Protein AF-A0AAE4S2X8-F1 (afdb_monomer_lite)

pLDDT: mean 87.65, std 11.68, range [31.23, 97.88]

Structure (mmCIF, N/CA/C/O backbone):
data_AF-A0AAE4S2X8-F1
#
_entry.id   AF-A0AAE4S2X8-F1
#
loop_
_atom_site.group_PDB
_atom_site.id
_atom_site.type_symbol
_atom_site.label_atom_id
_atom_site.label_alt_id
_atom_site.label_comp_id
_atom_site.label_asym_id
_atom_site.label_entity_id
_atom_site.label_seq_id
_atom_site.pdbx_PDB_ins_code
_atom_site.Cartn_x
_atom_site.Cartn_y
_atom_site.Cartn_z
_atom_site.occupancy
_atom_site.B_iso_or_equiv
_atom_site.auth_seq_id
_atom_site.auth_comp_id
_atom_site.auth_asym_id
_atom_site.auth_atom_id
_atom_site.pdbx_PDB_model_num
ATOM 1 N N . MET A 1 1 ? -4.274 5.202 4.192 1.00 92.12 1 MET A N 1
ATOM 2 C CA . MET A 1 1 ? -3.310 4.332 3.480 1.00 92.12 1 MET A CA 1
ATOM 3 C C . MET A 1 1 ? -2.742 5.105 2.301 1.00 92.12 1 MET A C 1
ATOM 5 O O . MET A 1 1 ? -3.507 5.822 1.663 1.00 92.12 1 MET A O 1
ATOM 9 N N . TRP A 1 2 ? -1.443 5.001 2.034 1.00 96.62 2 TRP A N 1
ATOM 10 C CA . TRP A 1 2 ? -0.761 5.701 0.935 1.00 96.62 2 TRP A CA 1
ATOM 11 C C . TRP A 1 2 ? 0.491 4.938 0.488 1.00 96.62 2 TRP A C 1
ATOM 13 O O . TRP A 1 2 ? 0.942 4.039 1.196 1.00 96.62 2 TRP A O 1
ATOM 23 N N . ILE A 1 3 ? 1.054 5.285 -0.671 1.00 97.50 3 ILE A N 1
ATOM 24 C CA . ILE A 1 3 ? 2.393 4.823 -1.070 1.00 97.50 3 ILE A CA 1
ATOM 25 C C . ILE A 1 3 ? 3.414 5.855 -0.599 1.00 97.50 3 ILE A C 1
ATOM 27 O O . ILE A 1 3 ? 3.266 7.042 -0.902 1.00 97.50 3 ILE A O 1
ATOM 31 N N . ILE A 1 4 ? 4.432 5.403 0.134 1.00 97.88 4 ILE A N 1
ATOM 32 C CA . ILE A 1 4 ? 5.465 6.275 0.700 1.00 97.88 4 ILE A CA 1
ATOM 33 C C . ILE A 1 4 ? 6.441 6.695 -0.406 1.00 97.88 4 ILE A C 1
ATOM 35 O O . ILE A 1 4 ? 7.043 5.852 -1.084 1.00 97.88 4 ILE A O 1
ATOM 39 N N . GLY A 1 5 ? 6.581 8.009 -0.588 1.00 97.00 5 GLY A N 1
ATOM 40 C CA . GLY A 1 5 ? 7.538 8.599 -1.526 1.00 97.00 5 GLY A CA 1
ATOM 41 C C . GLY A 1 5 ? 8.976 8.559 -1.010 1.00 97.00 5 GLY A C 1
ATOM 42 O O . GLY A 1 5 ? 9.233 8.234 0.148 1.00 97.00 5 GLY A O 1
ATOM 43 N N . GLN A 1 6 ? 9.927 8.942 -1.860 1.00 96.19 6 GLN A N 1
ATOM 44 C CA . GLN A 1 6 ? 11.348 8.907 -1.528 1.00 96.19 6 GLN A CA 1
ATOM 45 C C . GLN A 1 6 ? 11.696 9.774 -0.310 1.00 96.19 6 GLN A C 1
ATOM 47 O O . GLN A 1 6 ? 12.374 9.332 0.616 1.00 96.19 6 GLN A O 1
ATOM 52 N N . LYS A 1 7 ? 11.201 11.015 -0.303 1.00 94.50 7 LYS A N 1
ATOM 53 C CA . LYS A 1 7 ? 11.350 11.964 0.810 1.00 94.50 7 LYS A CA 1
ATOM 54 C C . LYS A 1 7 ? 10.174 11.894 1.786 1.00 94.50 7 LYS A C 1
ATOM 56 O O . LYS A 1 7 ? 10.360 12.269 2.941 1.00 94.50 7 LYS A O 1
ATOM 61 N N . GLY A 1 8 ? 9.023 11.399 1.319 1.00 89.69 8 GLY A N 1
ATOM 62 C CA . GLY A 1 8 ? 7.852 10.984 2.098 1.00 89.69 8 GLY A CA 1
ATOM 63 C C . GLY A 1 8 ? 7.379 11.957 3.183 1.00 89.69 8 GLY A C 1
ATOM 64 O O . GLY A 1 8 ? 7.723 13.141 3.207 1.00 89.69 8 GLY A O 1
ATOM 65 N N . GLY A 1 9 ? 6.555 11.447 4.094 1.00 92.06 9 GLY A N 1
ATOM 66 C CA . GLY A 1 9 ? 6.138 12.110 5.331 1.00 92.06 9 GLY A CA 1
ATOM 67 C C . GLY A 1 9 ? 5.083 13.212 5.212 1.00 92.06 9 GLY A C 1
ATOM 68 O O . GLY A 1 9 ? 4.529 13.639 6.224 1.00 92.06 9 GLY A O 1
ATOM 69 N N . SER A 1 10 ? 4.761 13.653 3.997 1.00 93.00 10 SER A N 1
ATOM 70 C CA . SER A 1 10 ? 3.683 14.614 3.723 1.00 93.00 10 SER A CA 1
ATOM 71 C C . SER A 1 10 ? 2.304 14.129 4.172 1.00 93.00 10 SER A C 1
ATOM 73 O O . SER A 1 10 ? 1.443 14.944 4.488 1.00 93.00 10 SER A O 1
ATOM 75 N N . LEU A 1 11 ? 2.097 12.812 4.191 1.00 94.25 11 LEU A N 1
ATOM 76 C CA . LEU A 1 11 ? 0.871 12.187 4.659 1.00 94.25 11 LEU A CA 1
ATOM 77 C C . LEU A 1 11 ? 1.034 11.545 6.032 1.00 94.25 11 LEU A C 1
ATOM 79 O O . LEU A 1 11 ? 0.060 10.965 6.489 1.00 94.25 11 LEU A O 1
ATOM 83 N N . SER A 1 12 ? 2.194 11.642 6.694 1.00 91.19 12 SER A N 1
ATOM 84 C CA . SER A 1 12 ? 2.334 11.125 8.057 1.00 91.19 12 SER A CA 1
ATOM 85 C C . SER A 1 12 ? 1.561 11.965 9.072 1.00 91.19 12 SER A C 1
ATOM 87 O O . SER A 1 12 ? 1.420 13.178 8.925 1.00 91.19 12 SER A O 1
ATOM 89 N N . PHE A 1 13 ? 1.066 11.321 10.117 1.00 86.44 13 PHE A N 1
ATOM 90 C CA . PHE A 1 13 ? 0.324 11.948 11.200 1.00 86.44 13 PHE A CA 1
ATOM 91 C C . PHE A 1 13 ? 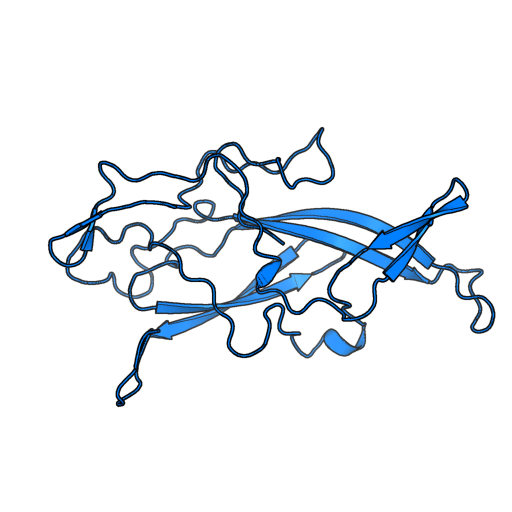1.303 12.536 12.216 1.00 86.44 13 PHE A C 1
ATOM 93 O O . PHE A 1 13 ? 1.197 13.713 12.563 1.00 86.44 13 PHE A O 1
ATOM 100 N N . ASP A 1 14 ? 2.313 11.761 12.621 1.00 85.94 14 ASP A N 1
ATOM 101 C CA . ASP A 1 14 ? 3.442 12.255 13.400 1.00 85.94 14 ASP A CA 1
ATOM 102 C C . ASP A 1 14 ? 4.499 12.870 12.474 1.00 85.94 14 ASP A C 1
ATOM 104 O O . ASP A 1 14 ? 5.330 12.195 11.868 1.00 85.94 14 ASP A O 1
ATOM 108 N N . GLN A 1 15 ? 4.491 14.198 12.395 1.00 88.00 15 GLN A N 1
ATOM 109 C CA . GLN A 1 15 ? 5.472 14.958 11.619 1.00 88.00 15 GLN A CA 1
ATOM 110 C C . GLN A 1 15 ? 6.893 14.905 12.213 1.00 88.00 15 GLN A C 1
ATOM 112 O O . GLN A 1 15 ? 7.858 15.218 11.516 1.00 88.00 15 GLN A O 1
ATOM 117 N N . THR A 1 16 ? 7.043 14.481 13.472 1.00 87.94 16 THR A N 1
ATOM 118 C CA . THR A 1 16 ? 8.344 14.298 14.138 1.00 87.94 16 THR A CA 1
ATOM 119 C C . THR A 1 16 ? 9.005 12.998 13.688 1.00 87.94 16 THR A C 1
ATOM 121 O O . THR A 1 16 ? 10.195 12.989 13.380 1.00 87.94 16 THR A O 1
ATOM 124 N N . ASN A 1 17 ? 8.226 11.915 13.605 1.00 87.38 17 ASN A N 1
ATOM 125 C CA . ASN A 1 17 ? 8.675 10.579 13.198 1.00 87.38 17 ASN A CA 1
ATOM 126 C C . ASN A 1 17 ? 8.028 10.157 11.876 1.00 87.38 17 ASN A C 1
ATOM 128 O O . ASN A 1 17 ? 7.500 9.053 11.737 1.00 87.38 17 ASN A O 1
ATOM 132 N N . LYS A 1 18 ? 8.068 11.065 10.901 1.00 93.44 18 LYS A N 1
ATOM 133 C CA . LYS A 1 18 ? 7.442 10.867 9.598 1.00 93.44 18 LYS A CA 1
ATOM 134 C C . LYS A 1 18 ? 7.963 9.610 8.894 1.00 93.44 18 LYS A C 1
ATOM 136 O O . LYS A 1 18 ? 9.159 9.311 8.917 1.00 93.44 18 LYS A O 1
ATOM 141 N N . LEU A 1 19 ? 7.067 8.910 8.207 1.00 94.44 19 LEU A N 1
ATOM 142 C CA . LEU A 1 19 ? 7.408 7.736 7.413 1.00 94.44 19 LEU A CA 1
ATOM 143 C C . LEU A 1 19 ? 8.021 8.178 6.077 1.00 94.44 19 LEU A C 1
ATOM 145 O O . LEU A 1 19 ? 7.362 8.818 5.256 1.00 94.44 19 LEU A O 1
ATOM 149 N N . THR A 1 20 ? 9.285 7.825 5.859 1.00 95.12 20 THR A N 1
ATOM 150 C CA . THR A 1 20 ? 10.028 8.077 4.616 1.00 95.12 20 THR A CA 1
ATOM 151 C C . THR A 1 20 ? 10.533 6.766 4.025 1.00 95.12 20 THR A C 1
ATOM 153 O O . THR A 1 20 ? 10.664 5.766 4.731 1.00 95.12 20 THR A O 1
ATOM 156 N N . ASN A 1 21 ? 10.821 6.760 2.722 1.00 97.00 21 ASN A N 1
ATOM 157 C CA . ASN A 1 21 ? 11.399 5.602 2.051 1.00 97.00 21 ASN A CA 1
ATOM 158 C C . ASN A 1 21 ? 12.506 6.034 1.082 1.00 97.00 21 ASN A C 1
ATOM 160 O O . ASN A 1 21 ? 12.289 6.118 -0.121 1.00 97.00 21 ASN A O 1
ATOM 164 N N . GLU A 1 22 ? 13.712 6.283 1.588 1.00 95.62 22 GLU A N 1
ATOM 165 C CA . GLU A 1 22 ? 14.840 6.777 0.778 1.00 95.62 22 GLU A CA 1
ATOM 166 C C . GLU A 1 22 ? 15.203 5.852 -0.402 1.00 95.62 22 GLU A C 1
ATOM 168 O O . GLU A 1 22 ? 15.676 6.323 -1.439 1.00 95.62 22 GLU A O 1
ATOM 173 N N . ASN A 1 23 ? 14.913 4.552 -0.265 1.00 94.88 23 ASN A N 1
ATOM 174 C CA . ASN A 1 23 ? 15.135 3.520 -1.280 1.00 94.88 23 ASN A CA 1
ATOM 175 C C . ASN A 1 23 ? 13.923 3.305 -2.205 1.00 94.88 23 ASN A C 1
ATOM 177 O O . ASN A 1 23 ? 13.889 2.322 -2.947 1.00 94.88 23 ASN A O 1
ATOM 181 N N . SER A 1 24 ? 12.918 4.185 -2.151 1.00 96.88 24 SER A N 1
ATOM 182 C CA . SER A 1 24 ? 11.692 4.038 -2.930 1.00 96.88 24 SER A CA 1
ATOM 183 C C . SER A 1 24 ? 11.992 3.914 -4.421 1.00 96.88 24 SER A C 1
ATOM 185 O O . SER A 1 24 ? 12.725 4.713 -4.999 1.00 96.88 24 SER A O 1
ATOM 187 N N . LYS A 1 25 ? 11.358 2.934 -5.059 1.00 96.75 25 LYS A N 1
ATOM 188 C CA . LYS A 1 25 ? 11.264 2.785 -6.516 1.00 96.75 25 LYS A CA 1
ATOM 189 C C . LYS A 1 25 ? 9.826 2.946 -6.984 1.00 96.75 25 LYS A C 1
ATOM 191 O O . LYS A 1 25 ? 9.384 2.307 -7.937 1.00 96.75 25 LYS A O 1
ATOM 196 N N . PHE A 1 26 ? 9.065 3.792 -6.295 1.00 97.19 26 PHE A N 1
ATOM 197 C CA . PHE A 1 26 ? 7.738 4.173 -6.746 1.00 97.19 26 PHE A CA 1
ATOM 198 C C . PHE A 1 26 ? 7.847 5.165 -7.909 1.00 97.19 26 PHE A C 1
ATOM 200 O O . PHE A 1 26 ? 7.899 6.383 -7.723 1.00 97.19 26 PHE A O 1
ATOM 207 N N . TYR A 1 27 ? 7.917 4.622 -9.122 1.00 97.00 27 TYR A N 1
ATOM 208 C CA . TYR A 1 27 ? 8.007 5.410 -10.343 1.00 97.00 27 TYR A CA 1
ATOM 209 C C . TYR A 1 27 ? 6.651 6.026 -10.710 1.00 97.00 27 TYR A C 1
ATOM 211 O O . TYR A 1 27 ? 5.641 5.329 -10.811 1.00 97.00 27 TYR A O 1
ATOM 219 N N . THR A 1 28 ? 6.641 7.333 -10.965 1.00 96.00 28 THR A N 1
ATOM 220 C CA . THR A 1 28 ? 5.482 8.082 -11.491 1.00 96.00 28 THR A CA 1
ATOM 221 C C . THR A 1 28 ? 5.620 8.389 -12.975 1.00 96.00 28 THR A C 1
ATOM 223 O O . THR A 1 28 ? 4.642 8.734 -13.637 1.00 96.00 28 THR A O 1
ATOM 226 N N . LYS A 1 29 ? 6.835 8.247 -13.507 1.00 95.06 29 LYS A N 1
ATOM 227 C CA . LYS A 1 29 ? 7.142 8.395 -14.923 1.00 95.06 29 LYS A CA 1
ATOM 228 C C . LYS A 1 29 ? 8.276 7.452 -15.296 1.00 95.06 29 LYS A C 1
ATOM 230 O O . LYS A 1 29 ? 9.269 7.379 -14.583 1.00 95.06 29 LYS A O 1
ATOM 235 N N . ALA A 1 30 ? 8.133 6.784 -16.428 1.00 94.19 30 ALA A N 1
ATOM 236 C CA . ALA A 1 30 ? 9.170 6.030 -17.120 1.00 94.19 30 ALA A CA 1
ATOM 237 C C . ALA A 1 30 ? 8.778 5.966 -18.604 1.00 94.19 30 ALA A C 1
ATOM 239 O O . ALA A 1 30 ? 7.647 6.319 -18.957 1.00 94.19 30 ALA A O 1
ATOM 240 N N . THR A 1 31 ? 9.693 5.540 -19.467 1.00 92.75 31 THR A N 1
ATOM 241 C CA . THR A 1 31 ? 9.420 5.412 -20.905 1.00 92.75 31 THR A CA 1
ATOM 242 C C . THR A 1 31 ? 9.236 3.945 -21.254 1.00 92.75 31 THR A C 1
ATOM 244 O O . THR A 1 31 ? 9.992 3.102 -20.791 1.00 92.75 31 THR A O 1
ATOM 247 N N . TRP A 1 32 ? 8.243 3.629 -22.079 1.00 89.50 32 TRP A N 1
ATOM 248 C CA . TRP A 1 32 ? 8.114 2.302 -22.674 1.00 89.50 32 TRP A CA 1
ATOM 249 C C . TRP A 1 32 ? 8.880 2.257 -23.999 1.00 89.50 32 TRP A C 1
ATOM 251 O O . TRP A 1 32 ? 8.589 3.063 -24.888 1.00 89.50 32 TRP A O 1
ATOM 261 N N . LYS A 1 33 ? 9.842 1.340 -24.145 1.00 86.75 33 LYS A N 1
ATOM 262 C CA . LYS A 1 33 ? 10.571 1.099 -25.403 1.00 86.75 33 LYS A CA 1
ATOM 263 C C . LYS A 1 33 ? 11.048 -0.348 -25.465 1.00 86.75 33 LYS A C 1
ATOM 265 O O . LYS A 1 33 ? 11.197 -0.979 -24.430 1.00 86.75 33 LYS A O 1
ATOM 270 N N . ASP A 1 34 ? 11.250 -0.873 -26.670 1.00 87.88 34 ASP A N 1
ATOM 271 C CA . ASP A 1 34 ? 11.853 -2.199 -26.873 1.00 87.88 34 ASP A CA 1
ATOM 272 C C . ASP A 1 34 ? 11.190 -3.308 -26.028 1.00 87.88 34 ASP A C 1
ATOM 274 O O . ASP A 1 34 ? 11.845 -4.147 -25.431 1.00 87.88 34 ASP A O 1
ATOM 278 N N . LEU A 1 35 ? 9.853 -3.278 -25.936 1.00 87.69 35 LEU A N 1
ATOM 279 C CA . LEU A 1 35 ? 9.034 -4.239 -25.181 1.00 87.69 35 LEU A CA 1
ATOM 280 C C . LEU A 1 35 ? 9.324 -4.332 -23.670 1.00 87.69 35 LEU A C 1
ATOM 282 O O . LEU A 1 35 ? 8.917 -5.313 -23.041 1.00 87.69 35 LEU A O 1
ATOM 286 N N . HIS A 1 36 ? 9.944 -3.314 -23.076 1.00 88.44 36 HIS A N 1
ATOM 287 C CA . HIS A 1 36 ? 10.174 -3.226 -21.638 1.00 88.44 36 HIS A CA 1
ATOM 288 C C . HIS A 1 36 ? 10.119 -1.769 -21.135 1.00 88.44 36 HIS A C 1
ATOM 290 O O . HIS A 1 36 ? 10.011 -0.811 -21.909 1.00 88.44 36 HIS A O 1
ATOM 296 N N . TRP A 1 37 ? 10.147 -1.573 -19.814 1.00 90.69 37 TRP A N 1
ATOM 297 C CA . TRP A 1 37 ? 10.256 -0.228 -19.243 1.00 90.69 37 TRP A CA 1
ATOM 298 C C . TRP A 1 37 ? 11.713 0.234 -19.224 1.00 90.69 37 TRP A C 1
ATOM 300 O O . TRP A 1 37 ? 12.618 -0.490 -18.813 1.00 90.69 37 TRP A O 1
ATOM 310 N N . ASP A 1 38 ? 11.940 1.465 -19.665 1.00 88.88 38 ASP A N 1
ATOM 311 C CA . ASP A 1 38 ? 13.215 2.158 -19.574 1.00 88.88 38 ASP A CA 1
ATOM 312 C C . ASP A 1 38 ? 13.195 3.151 -18.411 1.00 88.88 38 ASP A C 1
ATOM 314 O O . ASP A 1 38 ? 12.372 4.076 -18.353 1.00 88.88 38 ASP A O 1
ATOM 318 N N . TYR A 1 39 ? 14.137 2.946 -17.492 1.00 92.50 39 TYR A N 1
ATOM 319 C CA . TYR A 1 39 ? 14.259 3.703 -16.256 1.00 92.50 39 TYR A CA 1
ATOM 320 C C . TYR A 1 39 ? 15.360 4.770 -16.288 1.00 92.50 39 TYR A C 1
ATOM 322 O O . TYR A 1 39 ? 15.503 5.487 -15.301 1.00 92.50 39 TYR A O 1
ATOM 330 N N . GLU A 1 40 ? 16.107 4.924 -17.391 1.00 91.31 40 GLU A N 1
ATOM 331 C CA . GLU A 1 40 ? 17.226 5.882 -17.490 1.00 91.31 40 GLU A CA 1
ATOM 332 C C . GLU A 1 40 ? 16.803 7.318 -17.132 1.00 91.31 40 GLU A C 1
ATOM 334 O O . GLU A 1 40 ? 17.515 8.027 -16.427 1.00 91.31 40 GLU A O 1
ATOM 339 N N . ASN A 1 41 ? 15.600 7.717 -17.557 1.00 90.75 41 ASN A N 1
ATOM 340 C CA . ASN A 1 41 ? 15.004 9.027 -17.273 1.00 90.75 41 ASN A CA 1
ATOM 341 C C . ASN A 1 41 ? 13.719 8.918 -16.431 1.00 90.75 41 ASN A C 1
ATOM 343 O O . ASN A 1 41 ? 12.825 9.769 -16.527 1.00 90.75 41 ASN A O 1
ATOM 347 N N . ALA A 1 42 ? 13.582 7.844 -15.647 1.00 94.50 42 ALA A N 1
ATOM 348 C CA . ALA A 1 42 ? 12.412 7.656 -14.803 1.00 94.50 42 ALA A CA 1
ATOM 349 C C . ALA A 1 42 ? 12.361 8.679 -13.663 1.00 94.50 42 ALA A C 1
ATOM 351 O O . ALA A 1 42 ? 13.372 9.156 -13.152 1.00 94.50 42 ALA A O 1
ATOM 352 N N . THR A 1 43 ? 11.145 9.010 -13.244 1.00 97.00 43 THR A N 1
ATOM 353 C CA . THR A 1 43 ? 10.883 9.858 -12.083 1.00 97.00 43 THR A CA 1
ATOM 354 C C . THR A 1 43 ? 10.352 8.992 -10.957 1.00 97.00 43 THR A C 1
ATOM 356 O O . THR A 1 43 ? 9.338 8.314 -11.121 1.00 97.00 43 THR A O 1
ATOM 359 N N . ILE A 1 44 ? 11.029 9.037 -9.813 1.00 96.88 44 ILE A N 1
ATOM 360 C CA . ILE A 1 44 ? 10.555 8.460 -8.555 1.00 96.88 44 ILE A CA 1
ATOM 361 C C . ILE A 1 44 ? 9.750 9.537 -7.824 1.00 96.88 44 ILE A C 1
ATOM 363 O O . ILE A 1 44 ? 10.131 10.709 -7.822 1.00 96.88 44 ILE A O 1
ATOM 367 N N . ALA A 1 45 ? 8.620 9.164 -7.224 1.00 96.94 45 ALA A N 1
ATOM 368 C CA . ALA A 1 45 ? 7.837 10.091 -6.416 1.00 96.94 45 ALA A CA 1
ATOM 369 C C . ALA A 1 45 ? 8.659 10.595 -5.223 1.00 96.94 45 ALA A C 1
ATOM 371 O O . ALA A 1 45 ? 9.055 9.804 -4.370 1.00 96.94 45 ALA A O 1
ATOM 372 N N . GLU A 1 46 ? 8.880 11.908 -5.118 1.00 96.25 46 GLU A N 1
ATOM 373 C CA . GLU A 1 46 ? 9.508 12.474 -3.919 1.00 96.25 46 GLU A CA 1
ATOM 374 C C . GLU A 1 46 ? 8.546 12.465 -2.722 1.00 96.25 46 GLU A C 1
ATOM 376 O O . GLU A 1 46 ? 8.925 12.060 -1.624 1.00 96.25 46 GLU A O 1
ATOM 381 N N . GLY A 1 47 ? 7.305 12.907 -2.939 1.00 96.25 47 GLY A N 1
ATOM 382 C CA . GLY A 1 47 ? 6.256 12.972 -1.921 1.00 96.25 47 GLY A CA 1
ATOM 383 C C . GLY A 1 47 ? 5.387 11.720 -1.872 1.00 96.25 47 GLY A C 1
ATOM 384 O O . GLY A 1 47 ? 5.433 10.870 -2.763 1.00 96.25 47 GLY A O 1
ATOM 385 N N . ASP A 1 48 ? 4.572 11.626 -0.825 1.00 97.69 48 ASP A N 1
ATOM 386 C CA . ASP A 1 48 ? 3.630 10.523 -0.674 1.00 97.69 48 ASP A CA 1
ATOM 387 C C . ASP A 1 48 ? 2.504 10.586 -1.707 1.00 97.69 48 ASP A C 1
ATOM 389 O O . ASP A 1 48 ? 2.078 11.660 -2.141 1.00 97.69 48 ASP A O 1
ATOM 393 N N . TYR A 1 49 ? 1.959 9.420 -2.048 1.00 97.12 49 TYR A N 1
ATOM 394 C CA . TYR A 1 49 ? 0.815 9.309 -2.944 1.00 97.12 49 TYR A CA 1
ATOM 395 C C . TYR A 1 49 ? -0.399 8.731 -2.229 1.00 97.12 49 TYR A C 1
ATOM 397 O O . TYR A 1 49 ? -0.451 7.541 -1.899 1.00 97.12 49 TYR A O 1
ATOM 405 N N . SER A 1 50 ? -1.397 9.590 -2.007 1.00 95.75 50 SER A N 1
ATOM 406 C CA . SER A 1 50 ? -2.674 9.174 -1.435 1.00 95.75 50 SER A CA 1
ATOM 407 C C . SER A 1 50 ? -3.443 8.300 -2.420 1.00 95.75 50 SER A C 1
ATOM 409 O O . SER A 1 50 ? -3.695 8.685 -3.562 1.00 95.75 50 SER A O 1
ATOM 411 N N . ILE A 1 51 ? -3.885 7.144 -1.934 1.00 95.06 51 ILE A N 1
ATOM 412 C CA . ILE A 1 51 ? -4.760 6.220 -2.667 1.00 95.06 51 ILE A CA 1
ATOM 413 C C . ILE A 1 51 ? -6.211 6.297 -2.180 1.00 95.06 51 ILE A C 1
ATOM 415 O O . ILE A 1 51 ? -7.038 5.481 -2.570 1.00 95.06 51 ILE A O 1
ATOM 419 N N . GLU A 1 52 ? -6.554 7.290 -1.356 1.00 92.62 52 GLU A N 1
ATOM 420 C CA . GLU A 1 52 ? -7.879 7.455 -0.743 1.00 92.62 52 GLU A CA 1
ATOM 421 C C . GLU A 1 52 ? -9.040 7.346 -1.743 1.00 92.62 52 GLU A C 1
ATOM 423 O O . GLU A 1 52 ? -10.060 6.725 -1.451 1.00 92.62 52 GLU A O 1
ATOM 428 N N . LYS A 1 53 ? -8.873 7.883 -2.958 1.00 92.94 53 LYS A N 1
ATOM 429 C CA . LYS A 1 53 ? -9.929 7.922 -3.984 1.00 92.94 53 LYS A CA 1
ATOM 430 C C . LYS A 1 53 ? -10.465 6.539 -4.370 1.00 92.94 53 LYS A C 1
ATOM 432 O O . LYS A 1 53 ? -11.650 6.427 -4.700 1.00 92.94 53 LYS A O 1
ATOM 437 N N . ILE A 1 54 ? -9.626 5.505 -4.306 1.00 94.69 54 ILE A N 1
ATOM 438 C CA . ILE A 1 54 ? -9.997 4.122 -4.637 1.00 94.69 54 ILE A CA 1
ATOM 439 C C . ILE A 1 54 ? -10.364 3.289 -3.401 1.00 94.69 54 ILE A C 1
ATOM 441 O O . ILE A 1 54 ? -10.824 2.160 -3.551 1.00 94.69 54 ILE A O 1
ATOM 445 N N . MET A 1 55 ? -10.212 3.831 -2.188 1.00 94.75 55 MET A N 1
ATOM 446 C CA . MET A 1 55 ? -10.508 3.128 -0.937 1.00 94.75 55 MET A CA 1
ATOM 447 C C . MET A 1 55 ? -12.012 3.040 -0.672 1.00 94.75 55 MET A C 1
ATOM 449 O O . MET A 1 55 ? -12.761 3.988 -0.915 1.00 94.75 55 MET A O 1
ATOM 453 N N . LYS A 1 56 ? -12.459 1.917 -0.113 1.00 94.44 56 LYS A N 1
ATOM 454 C CA . LYS A 1 56 ? -13.841 1.666 0.307 1.00 94.44 56 LYS A CA 1
ATOM 455 C C . LYS A 1 56 ? -14.117 2.285 1.682 1.00 94.44 56 LYS A C 1
ATOM 457 O O . LYS A 1 56 ? -14.353 1.569 2.648 1.00 94.44 56 LYS A O 1
ATOM 462 N N . MET A 1 57 ? -14.032 3.611 1.763 1.00 91.88 57 MET A N 1
ATOM 463 C CA . MET A 1 57 ? -14.327 4.353 2.993 1.00 91.88 57 MET A CA 1
ATOM 464 C C . MET A 1 57 ? -15.781 4.143 3.434 1.00 91.88 57 MET A C 1
ATOM 466 O O . MET A 1 57 ? -16.664 3.969 2.591 1.00 91.88 57 MET A O 1
ATOM 470 N N . GLU A 1 58 ? -16.027 4.195 4.743 1.00 90.81 58 GLU A N 1
ATOM 471 C CA . GLU A 1 58 ? -17.381 4.256 5.295 1.00 90.81 58 GLU A CA 1
ATOM 472 C C . GLU A 1 58 ? -18.129 5.482 4.747 1.00 90.81 58 GLU A C 1
ATOM 474 O O . GLU A 1 58 ? -17.559 6.565 4.593 1.00 90.81 58 GLU A O 1
ATOM 479 N N . GLU A 1 59 ? -19.423 5.321 4.459 1.00 85.81 59 GLU A N 1
ATOM 480 C CA . GLU A 1 59 ? -20.261 6.419 3.955 1.00 85.81 59 GLU A CA 1
ATOM 481 C C . GLU A 1 59 ? -20.457 7.520 5.001 1.00 85.81 59 GLU A C 1
ATOM 483 O O . GLU A 1 59 ? -20.535 8.703 4.663 1.00 85.81 59 GLU A O 1
ATOM 488 N N . LYS A 1 60 ? -20.547 7.123 6.275 1.00 86.00 60 LYS A N 1
ATOM 489 C CA . LYS A 1 60 ? -20.677 8.036 7.408 1.00 86.00 60 LYS A CA 1
ATOM 490 C C . LYS A 1 60 ? -19.312 8.283 8.029 1.00 86.00 60 LYS A C 1
ATOM 492 O O . LYS A 1 60 ? -18.554 7.347 8.270 1.00 86.00 60 LYS A O 1
ATOM 497 N N . GLU A 1 61 ? -19.045 9.548 8.319 1.00 85.19 61 GLU A N 1
ATOM 498 C CA . GLU A 1 61 ? -17.893 9.941 9.121 1.00 85.19 61 GLU A CA 1
ATOM 499 C C . GLU A 1 61 ? -18.032 9.396 10.546 1.00 85.19 61 GLU A C 1
ATOM 501 O O . GLU A 1 61 ? -19.138 9.234 11.071 1.00 85.19 61 GLU A O 1
ATOM 506 N N . ILE A 1 62 ? -16.893 9.096 11.156 1.00 80.56 62 ILE A N 1
ATOM 507 C CA . ILE A 1 62 ? -16.789 8.667 12.546 1.00 80.56 62 ILE A CA 1
ATOM 508 C C . ILE A 1 62 ? -16.496 9.920 13.367 1.00 80.56 62 ILE A C 1
ATOM 510 O O . ILE A 1 62 ? -15.530 10.627 13.086 1.00 80.56 62 ILE A O 1
ATOM 514 N N . THR A 1 63 ? -17.323 10.200 14.371 1.00 83.69 63 THR A N 1
ATOM 515 C CA . THR A 1 63 ? -17.095 11.314 15.295 1.00 83.69 63 THR A CA 1
ATOM 516 C C . THR A 1 63 ? -16.182 10.868 16.431 1.00 83.69 63 THR A C 1
ATOM 518 O O . THR A 1 63 ? -16.512 9.950 17.182 1.00 83.69 63 THR A O 1
ATOM 521 N N . GLU A 1 64 ? -15.051 11.544 16.575 1.00 82.25 64 GLU A N 1
ATOM 522 C CA . GLU A 1 64 ? -14.147 11.435 17.710 1.00 82.25 64 GLU A CA 1
ATOM 523 C C . GLU A 1 64 ? -14.322 12.632 18.638 1.00 82.25 64 GLU A C 1
ATOM 525 O O . GLU A 1 64 ? -14.298 13.779 18.193 1.00 82.25 64 GLU A O 1
ATOM 530 N N . ILE A 1 65 ? -14.440 12.367 19.938 1.00 80.88 65 ILE A N 1
ATOM 531 C CA . ILE A 1 65 ? -14.456 13.403 20.972 1.00 80.88 65 ILE A CA 1
ATOM 532 C C . ILE A 1 65 ? -13.083 13.406 21.635 1.00 80.88 65 ILE A C 1
ATOM 534 O O . ILE A 1 65 ? -12.672 12.415 22.241 1.00 80.88 65 ILE A O 1
ATOM 538 N N . TRP A 1 66 ? -12.368 14.514 21.496 1.00 79.44 66 TRP A N 1
ATOM 539 C CA . TRP A 1 66 ? -11.018 14.677 22.018 1.00 79.44 66 TRP A CA 1
ATOM 540 C C . TRP A 1 66 ? -11.043 15.117 23.488 1.00 79.44 66 TRP A C 1
ATOM 542 O O . TRP A 1 66 ? -12.073 15.525 24.025 1.00 79.44 66 TRP A O 1
ATOM 552 N N . ALA A 1 67 ? -9.899 15.012 24.172 1.00 76.94 67 ALA A N 1
ATOM 553 C CA . ALA A 1 67 ? -9.799 15.285 25.611 1.00 76.94 67 ALA A CA 1
ATOM 554 C C . ALA A 1 67 ? -10.151 16.736 26.000 1.00 76.94 67 ALA A C 1
ATOM 556 O O . ALA A 1 67 ? -10.520 16.994 27.143 1.00 76.94 67 ALA A O 1
ATOM 557 N N . ASP A 1 68 ? -10.046 17.672 25.057 1.00 84.69 68 ASP A N 1
ATOM 558 C CA . ASP A 1 68 ? -10.434 19.078 25.201 1.00 84.69 68 ASP A CA 1
ATOM 559 C C . ASP A 1 68 ? -11.935 19.328 24.940 1.00 84.69 68 ASP A C 1
ATOM 561 O O . ASP A 1 68 ? -12.392 20.466 25.019 1.00 84.69 68 ASP A O 1
ATOM 565 N N . GLY A 1 69 ? -12.704 18.274 24.649 1.00 81.62 69 GLY A N 1
ATOM 566 C CA . GLY A 1 69 ? -14.123 18.339 24.302 1.00 81.62 69 GLY A CA 1
ATOM 567 C C . GLY A 1 69 ? -14.392 18.664 22.832 1.00 81.62 69 GLY A C 1
ATOM 568 O O . GLY A 1 69 ? -15.556 18.766 22.449 1.00 81.62 69 GLY A O 1
ATOM 569 N N . THR A 1 70 ? -13.356 18.818 22.003 1.00 88.31 70 THR A N 1
ATOM 57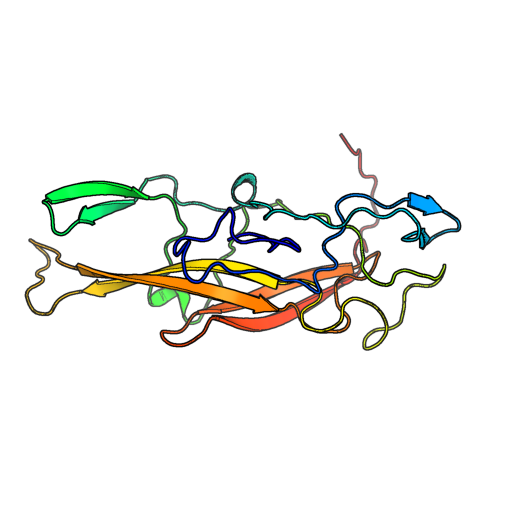0 C CA . THR A 1 70 ? -13.518 19.084 20.573 1.00 88.31 70 THR A CA 1
ATOM 571 C C . THR A 1 70 ? -13.995 17.830 19.848 1.00 88.31 70 THR A C 1
ATOM 573 O O . THR A 1 70 ? -13.426 16.748 20.003 1.00 88.31 70 THR A O 1
ATOM 576 N N . GLU A 1 71 ? -15.008 17.988 19.000 1.00 89.38 71 GLU A N 1
ATOM 577 C CA . GLU A 1 71 ? -15.437 16.946 18.071 1.00 89.38 71 GLU A CA 1
ATOM 578 C C . GLU A 1 71 ? -14.644 17.032 16.766 1.00 89.38 71 GLU A C 1
ATOM 580 O O . GLU A 1 71 ? -14.497 18.104 16.171 1.00 89.38 71 GLU A O 1
ATOM 585 N N . LYS A 1 72 ? -14.149 15.887 16.296 1.00 85.12 72 LYS A N 1
ATOM 586 C CA . LYS A 1 72 ? -13.544 15.741 14.973 1.00 85.12 72 LYS A CA 1
ATOM 587 C C . LYS A 1 72 ? -14.229 14.624 14.211 1.00 85.12 72 LYS A C 1
ATOM 589 O O . LYS A 1 72 ? -14.454 13.544 14.743 1.00 85.12 72 LYS A O 1
ATOM 594 N N . SER A 1 73 ? -14.514 14.876 12.943 1.00 85.75 73 SER A N 1
ATOM 595 C CA . SER A 1 73 ? -14.939 13.837 12.017 1.00 85.75 73 SER A CA 1
ATOM 596 C C . SER A 1 73 ? -13.732 13.210 11.338 1.00 85.75 73 SER A C 1
ATOM 598 O O . SER A 1 73 ? -12.912 13.923 10.754 1.00 85.75 73 SER A O 1
ATOM 600 N N . ILE A 1 74 ? -13.662 11.883 11.341 1.00 84.88 74 ILE A N 1
ATOM 601 C CA . ILE A 1 74 ? -12.687 11.122 10.560 1.00 84.88 74 ILE A CA 1
ATOM 602 C C . ILE A 1 74 ? -13.395 10.237 9.531 1.00 84.88 74 ILE A C 1
ATOM 604 O O . ILE A 1 74 ? -14.498 9.731 9.755 1.00 84.88 74 ILE A O 1
ATOM 608 N N . LYS A 1 75 ? -12.745 10.032 8.383 1.00 87.19 75 LYS A N 1
ATOM 609 C CA . LYS A 1 75 ? -13.140 9.026 7.391 1.00 87.19 75 LYS A CA 1
ATOM 610 C C . LYS A 1 75 ? -12.157 7.876 7.427 1.00 87.19 75 LYS A C 1
ATOM 612 O O . LYS A 1 75 ? -10.948 8.083 7.447 1.00 87.19 75 LYS A O 1
ATOM 617 N N . GLY A 1 76 ? -12.682 6.663 7.387 1.00 89.06 76 GLY A N 1
ATOM 618 C CA . GLY A 1 76 ? -11.865 5.463 7.423 1.00 89.06 76 GLY A CA 1
ATOM 619 C C . GLY A 1 76 ? -12.652 4.234 7.015 1.00 89.06 76 GLY A C 1
ATOM 620 O O . GLY A 1 76 ? -13.753 4.334 6.480 1.00 89.06 76 GLY A O 1
ATOM 621 N N . ILE A 1 77 ? -12.061 3.074 7.273 1.00 91.00 77 ILE A N 1
ATOM 622 C CA . ILE A 1 77 ? -12.670 1.759 7.069 1.00 91.00 77 ILE A CA 1
ATOM 623 C C . ILE A 1 77 ? -12.784 1.114 8.444 1.00 91.00 77 ILE A C 1
ATOM 625 O O . ILE A 1 77 ? -11.782 1.026 9.157 1.00 91.00 77 ILE A O 1
ATOM 629 N N . ILE A 1 78 ? -13.978 0.658 8.830 1.00 89.12 78 ILE A N 1
ATOM 630 C CA . ILE A 1 78 ? -14.177 0.064 10.155 1.00 89.12 78 ILE A CA 1
ATOM 631 C C . ILE A 1 78 ? -13.924 -1.440 10.089 1.00 89.12 78 ILE A C 1
ATOM 633 O O . ILE A 1 78 ? -14.666 -2.196 9.461 1.00 89.12 78 ILE A O 1
ATOM 637 N N . LEU A 1 79 ? -12.912 -1.892 10.827 1.00 88.44 79 LEU A N 1
ATOM 638 C CA . LEU A 1 79 ? -12.663 -3.311 11.063 1.00 88.44 79 LEU A CA 1
ATOM 639 C C . LEU A 1 79 ? -13.205 -3.703 12.439 1.00 88.44 79 LEU A C 1
ATOM 641 O O . LEU A 1 79 ? -12.812 -3.153 13.466 1.00 88.44 79 LEU A O 1
ATOM 645 N N . LYS A 1 80 ? -14.119 -4.671 12.472 1.00 86.81 80 LYS A N 1
ATOM 646 C CA . LYS A 1 80 ? -14.735 -5.193 13.699 1.00 86.81 80 LYS A CA 1
ATOM 647 C C . LYS A 1 80 ? -14.122 -6.541 14.063 1.00 86.81 80 LYS A C 1
ATOM 649 O O . LYS A 1 80 ? -13.570 -7.242 13.221 1.00 86.81 80 LYS A O 1
ATOM 654 N N . LYS A 1 81 ? -14.313 -6.979 15.313 1.00 80.31 81 LYS A N 1
ATOM 655 C CA . LYS A 1 81 ? -13.864 -8.303 15.794 1.00 80.31 81 LYS A CA 1
ATOM 656 C C . LYS A 1 81 ? -14.301 -9.462 14.881 1.00 80.31 81 LYS A C 1
ATOM 658 O O . LYS A 1 81 ? -13.553 -10.419 14.714 1.00 80.31 81 LYS A O 1
ATOM 663 N N . GLY A 1 82 ? -15.487 -9.366 14.273 1.00 81.44 82 GLY A N 1
ATOM 664 C CA . GLY A 1 82 ? -16.000 -10.366 13.327 1.00 81.44 82 GLY A CA 1
ATOM 665 C C . GLY A 1 82 ? -15.193 -10.487 12.027 1.00 81.44 82 GLY A C 1
ATOM 666 O O . GLY A 1 82 ? -15.247 -11.524 11.381 1.00 81.44 82 GLY A O 1
ATOM 667 N N . ASN A 1 83 ? -14.394 -9.477 11.670 1.00 86.31 83 ASN A N 1
ATOM 668 C CA . ASN A 1 83 ? -13.540 -9.485 10.481 1.00 86.31 83 ASN A CA 1
ATOM 669 C C . ASN A 1 83 ? -12.211 -10.228 10.687 1.00 86.31 83 ASN A C 1
ATOM 671 O O . ASN A 1 83 ? -11.402 -10.296 9.769 1.00 86.31 83 ASN A O 1
ATOM 675 N N . LYS A 1 84 ? -11.968 -10.804 11.874 1.00 80.88 84 LYS A N 1
ATOM 676 C CA . LYS A 1 84 ? -10.723 -11.524 12.185 1.00 80.88 84 LYS A CA 1
ATOM 677 C C . LYS A 1 84 ? -10.440 -12.681 11.219 1.00 80.88 84 LYS A C 1
ATOM 679 O O . LYS A 1 84 ? -9.287 -12.908 10.877 1.00 80.88 84 LYS A O 1
ATOM 684 N N . GLU A 1 85 ? -11.481 -13.402 10.806 1.00 83.50 85 GLU A N 1
ATOM 685 C CA . GLU A 1 85 ? -11.355 -14.616 9.982 1.00 83.50 85 GLU A CA 1
ATOM 686 C C . GLU A 1 85 ? -11.664 -14.369 8.496 1.00 83.50 85 GLU A C 1
ATOM 688 O O . GLU A 1 85 ? -11.406 -15.221 7.650 1.00 83.50 85 GLU A O 1
ATOM 693 N N . THR A 1 86 ? -12.240 -13.215 8.152 1.00 87.69 86 THR A N 1
ATOM 694 C CA . THR A 1 86 ? -12.644 -12.885 6.780 1.00 87.69 86 THR A CA 1
ATOM 695 C C . THR A 1 86 ? -12.066 -11.528 6.398 1.00 87.69 86 THR A C 1
ATOM 697 O O . THR A 1 86 ? -12.505 -10.518 6.957 1.00 87.69 86 THR A O 1
ATOM 700 N N . PRO A 1 87 ? -11.098 -11.491 5.461 1.00 87.75 87 PRO A N 1
ATOM 701 C CA . PRO A 1 87 ? -10.518 -10.246 4.983 1.00 87.75 87 PRO A CA 1
ATOM 702 C C . PRO A 1 87 ? -11.588 -9.270 4.495 1.00 87.75 87 PRO A C 1
ATOM 704 O O . PRO A 1 87 ? -12.571 -9.663 3.867 1.00 87.75 87 PRO A O 1
ATOM 707 N N . VAL A 1 88 ? -11.375 -7.991 4.787 1.00 91.50 88 VAL A N 1
ATOM 708 C CA . VAL A 1 88 ? -12.212 -6.895 4.300 1.00 91.50 88 VAL A CA 1
ATOM 709 C C . VAL A 1 88 ? -11.492 -6.233 3.139 1.00 91.50 88 VAL A C 1
ATOM 711 O O . VAL A 1 88 ? -10.334 -5.837 3.274 1.00 91.50 88 VAL A O 1
ATOM 714 N N . ASP A 1 89 ? -12.185 -6.098 2.011 1.00 92.50 89 ASP A N 1
ATOM 715 C CA . ASP A 1 89 ? -11.653 -5.379 0.858 1.00 92.50 89 ASP A CA 1
ATOM 716 C C . ASP A 1 89 ? -11.465 -3.899 1.198 1.00 92.50 89 ASP A C 1
ATOM 718 O O . ASP A 1 89 ? -12.411 -3.205 1.579 1.00 92.50 89 ASP A O 1
ATOM 722 N N . LEU A 1 90 ? -10.229 -3.423 1.042 1.00 93.06 90 LEU A N 1
ATOM 723 C CA . LEU A 1 90 ? -9.873 -2.028 1.292 1.00 93.06 90 LEU A CA 1
ATOM 724 C C . LEU A 1 90 ? -10.175 -1.122 0.097 1.00 93.06 90 LEU A C 1
ATOM 726 O O . LEU A 1 90 ? -10.394 0.072 0.284 1.00 93.06 90 LEU A O 1
ATOM 730 N N . PHE A 1 91 ? -10.183 -1.660 -1.123 1.00 94.56 91 PHE A N 1
ATOM 731 C CA . PHE A 1 91 ? -10.555 -0.919 -2.327 1.00 94.56 91 PHE A CA 1
ATOM 732 C C . PHE A 1 91 ? -12.052 -1.036 -2.595 1.00 94.56 91 PHE A C 1
ATOM 734 O O . PHE A 1 91 ? -12.703 -2.019 -2.233 1.00 94.56 91 PHE A O 1
ATOM 741 N N . LYS A 1 92 ? -12.611 -0.013 -3.241 1.00 95.12 92 LYS A N 1
ATOM 742 C CA . LYS A 1 92 ? -13.962 -0.079 -3.799 1.00 95.12 92 LYS A CA 1
ATOM 743 C C . LYS A 1 92 ? -14.030 -1.227 -4.804 1.00 95.12 92 LYS A C 1
ATOM 745 O O . LYS A 1 92 ? -13.033 -1.606 -5.419 1.00 95.12 92 LYS A O 1
ATOM 750 N N . LYS A 1 93 ? -15.238 -1.755 -4.989 1.00 93.06 93 LYS A N 1
ATOM 751 C CA . LYS A 1 93 ? -15.496 -2.783 -5.994 1.00 93.06 93 LYS A CA 1
ATOM 752 C C . LYS A 1 93 ? -15.022 -2.301 -7.373 1.00 93.06 93 LYS A C 1
ATOM 754 O O . LYS A 1 93 ? -15.270 -1.155 -7.740 1.00 93.06 93 LYS A O 1
ATOM 759 N N . ASP A 1 94 ? -14.348 -3.193 -8.095 1.00 90.62 94 ASP A N 1
ATOM 760 C CA . ASP A 1 94 ? -13.844 -2.981 -9.457 1.00 90.62 94 ASP A CA 1
ATOM 761 C C . ASP A 1 94 ? -12.926 -1.740 -9.584 1.00 90.62 94 ASP A C 1
ATOM 763 O O . ASP A 1 94 ? -12.868 -1.090 -10.626 1.00 90.62 94 ASP A O 1
ATOM 767 N N . GLN A 1 95 ? -12.214 -1.386 -8.506 1.00 93.25 95 GLN A N 1
ATOM 768 C CA . GLN A 1 95 ? -11.154 -0.376 -8.509 1.00 93.25 95 GLN A CA 1
ATOM 769 C C . GLN A 1 95 ? -9.789 -1.027 -8.308 1.00 93.25 95 GLN A C 1
ATOM 771 O O . GLN A 1 95 ? -9.616 -1.921 -7.478 1.00 93.25 95 GLN A O 1
ATOM 776 N N . TYR A 1 96 ? -8.807 -0.530 -9.055 1.00 91.88 96 TYR A N 1
ATOM 777 C CA . TYR A 1 96 ? -7.458 -1.077 -9.104 1.00 91.88 96 TYR A CA 1
ATOM 778 C C . TYR A 1 96 ? -6.430 0.050 -9.112 1.00 91.88 96 TYR A C 1
ATOM 780 O O . TYR A 1 96 ? -6.718 1.172 -9.531 1.00 91.88 96 TYR A O 1
ATOM 788 N N . LEU A 1 97 ? -5.218 -0.269 -8.662 1.00 93.44 97 LEU A N 1
ATOM 789 C CA . LEU A 1 97 ? -4.076 0.631 -8.729 1.00 93.44 97 LEU A CA 1
ATOM 790 C C . LEU A 1 97 ? -3.099 0.128 -9.791 1.00 93.44 97 LEU A C 1
ATOM 792 O O . LEU A 1 97 ? -2.589 -0.988 -9.692 1.00 93.44 97 LEU A O 1
ATOM 796 N N . TYR A 1 98 ? -2.841 0.968 -10.787 1.00 92.69 98 TYR A N 1
ATOM 797 C CA . TYR A 1 98 ? -1.934 0.682 -11.892 1.00 92.69 98 TYR A CA 1
ATOM 798 C C . TYR A 1 98 ? -0.620 1.404 -11.648 1.00 92.69 98 TYR A C 1
ATOM 800 O O . TYR A 1 98 ? -0.596 2.627 -11.524 1.00 92.69 98 TYR A O 1
ATOM 808 N N . L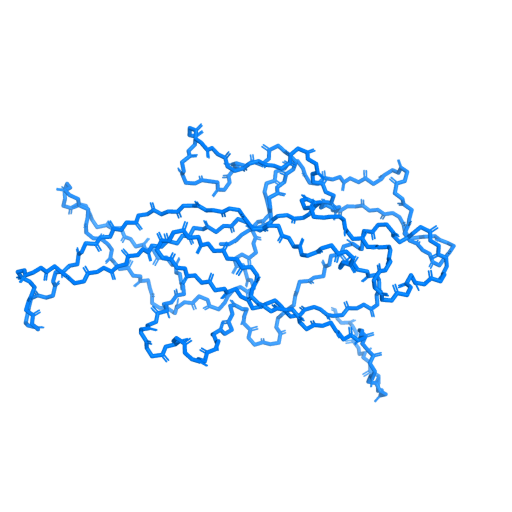EU A 1 99 ? 0.462 0.641 -11.552 1.00 94.31 99 LEU A N 1
ATOM 809 C CA . LEU A 1 99 ? 1.785 1.151 -11.222 1.00 94.31 99 LEU A CA 1
ATOM 810 C C . LEU A 1 99 ? 2.774 0.758 -12.313 1.00 94.31 99 LEU A C 1
ATOM 812 O O . LEU A 1 99 ? 2.633 -0.296 -12.937 1.00 94.31 99 LEU A O 1
ATOM 816 N N . ILE A 1 100 ? 3.790 1.596 -12.508 1.00 95.44 100 ILE A N 1
ATOM 817 C CA . ILE A 1 100 ? 4.930 1.248 -13.351 1.00 95.44 100 ILE A CA 1
ATOM 818 C C . ILE A 1 100 ? 5.666 0.083 -12.661 1.00 95.44 100 ILE A C 1
ATOM 820 O O . ILE A 1 100 ? 5.987 0.194 -11.473 1.00 95.44 100 ILE A O 1
ATOM 824 N N . PRO A 1 101 ? 5.904 -1.040 -13.362 1.00 95.25 101 PRO A N 1
ATOM 825 C CA . PRO A 1 101 ? 6.664 -2.167 -12.842 1.00 95.25 101 PRO A CA 1
ATOM 826 C C . PRO A 1 101 ? 8.054 -1.772 -12.345 1.00 95.25 101 PRO A C 1
ATOM 828 O O . PRO A 1 101 ? 8.592 -0.733 -12.725 1.00 95.25 101 PRO A O 1
ATOM 831 N N . ILE A 1 102 ? 8.672 -2.634 -11.543 1.00 95.31 102 ILE A N 1
ATOM 832 C CA . ILE A 1 102 ? 10.040 -2.447 -11.047 1.00 95.31 102 ILE A CA 1
ATOM 833 C C . ILE A 1 102 ? 10.952 -3.503 -11.660 1.00 95.31 102 ILE A C 1
ATOM 835 O O . ILE A 1 102 ? 10.593 -4.679 -11.709 1.00 95.31 102 ILE A O 1
ATOM 839 N N . ASN A 1 103 ? 12.151 -3.080 -12.072 1.00 91.94 103 ASN A N 1
ATOM 840 C CA . ASN A 1 103 ? 13.169 -3.939 -12.677 1.00 91.94 103 ASN A CA 1
ATOM 841 C C . ASN A 1 103 ? 12.655 -4.717 -13.915 1.00 91.94 103 ASN A C 1
ATOM 843 O O . ASN A 1 103 ? 13.080 -5.848 -14.152 1.00 91.94 103 ASN A O 1
ATOM 847 N N . ASP A 1 104 ? 11.748 -4.130 -14.707 1.00 91.19 104 ASP A N 1
ATOM 848 C CA . ASP A 1 104 ? 11.299 -4.664 -16.006 1.00 91.19 104 ASP A CA 1
ATOM 849 C C . ASP A 1 104 ? 12.282 -4.241 -17.110 1.00 91.19 104 ASP A C 1
ATOM 851 O O . ASP A 1 104 ? 11.962 -3.434 -17.974 1.00 91.19 104 ASP A O 1
ATOM 855 N N . ASN A 1 105 ? 13.517 -4.741 -17.019 1.00 88.06 105 ASN A N 1
ATOM 856 C CA . ASN A 1 105 ? 14.655 -4.302 -17.841 1.00 88.06 105 ASN A CA 1
ATOM 857 C C . ASN A 1 105 ? 14.900 -5.186 -19.081 1.00 88.06 105 ASN A C 1
ATOM 859 O O . ASN A 1 105 ? 15.983 -5.135 -19.661 1.00 88.06 105 ASN A O 1
ATOM 863 N N . ALA A 1 106 ? 13.961 -6.066 -19.428 1.00 90.00 106 ALA A N 1
ATOM 864 C CA . ALA A 1 106 ? 14.111 -7.028 -20.515 1.00 90.00 106 ALA A CA 1
ATOM 865 C C . ALA A 1 106 ? 12.773 -7.278 -21.218 1.00 90.00 106 ALA A C 1
ATOM 867 O O . ALA A 1 106 ? 11.708 -7.160 -20.605 1.00 90.00 106 ALA A O 1
ATOM 868 N N . GLU A 1 107 ? 12.839 -7.666 -22.495 1.00 89.44 107 GLU A N 1
ATOM 869 C CA . GLU A 1 107 ? 11.659 -8.006 -23.302 1.00 89.44 107 GLU A CA 1
ATOM 870 C C . GLU A 1 107 ? 10.828 -9.125 -22.660 1.00 89.44 107 GLU A C 1
ATOM 872 O O . GLU A 1 107 ? 9.595 -9.063 -22.639 1.00 89.44 107 GLU A O 1
ATOM 877 N N . GLU A 1 108 ? 11.500 -10.129 -22.096 1.00 91.00 108 GLU A N 1
ATOM 878 C CA . GLU A 1 108 ? 10.872 -11.218 -21.355 1.00 91.00 108 GLU A CA 1
ATOM 879 C C . GLU A 1 108 ? 10.683 -10.842 -19.882 1.00 91.00 108 GLU A C 1
ATOM 881 O O . GLU A 1 108 ? 11.616 -10.433 -19.186 1.00 91.00 108 GLU A O 1
ATOM 886 N N . VAL A 1 109 ? 9.460 -11.026 -19.379 1.00 90.25 109 VAL A N 1
ATOM 887 C CA . VAL A 1 109 ? 9.162 -10.810 -17.960 1.00 90.25 109 VAL A CA 1
ATOM 888 C C . VAL A 1 109 ? 9.840 -11.897 -17.130 1.00 90.25 109 VAL A C 1
ATOM 890 O O . VAL A 1 109 ? 9.660 -13.089 -17.376 1.00 90.25 109 VAL A O 1
ATOM 893 N N . ALA A 1 110 ? 10.580 -11.485 -16.099 1.00 90.38 110 ALA A N 1
ATOM 894 C CA . ALA A 1 110 ? 11.284 -12.405 -15.214 1.00 90.38 110 ALA A CA 1
ATOM 895 C C . ALA A 1 110 ? 10.346 -13.454 -14.587 1.00 90.38 110 ALA A C 1
ATOM 897 O O . ALA A 1 110 ? 9.288 -13.118 -14.037 1.00 90.38 1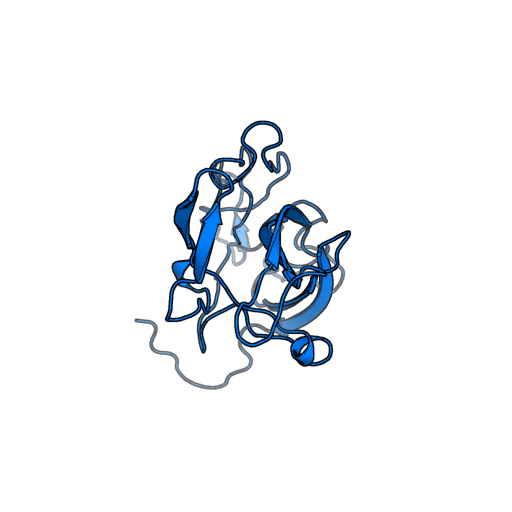10 ALA A O 1
ATOM 898 N N . ALA A 1 111 ? 10.788 -14.715 -14.596 1.00 89.12 111 ALA A N 1
ATOM 899 C CA . ALA A 1 111 ? 10.085 -15.839 -13.982 1.00 89.12 111 ALA A CA 1
ATOM 900 C C . ALA A 1 111 ? 9.802 -15.611 -12.487 1.00 89.12 111 ALA A C 1
ATOM 902 O O . ALA A 1 111 ? 10.487 -14.834 -11.811 1.00 89.12 111 ALA A O 1
ATOM 903 N N . ASP A 1 112 ? 8.776 -16.274 -11.956 1.00 84.50 112 ASP A N 1
ATOM 904 C CA . ASP A 1 112 ? 8.388 -16.154 -10.548 1.00 84.50 112 ASP A CA 1
ATOM 905 C C . ASP A 1 112 ? 9.566 -16.465 -9.609 1.00 84.50 112 ASP A C 1
ATOM 907 O O . ASP A 1 112 ? 10.329 -17.403 -9.823 1.00 84.50 112 ASP A O 1
ATOM 911 N N . GLY A 1 113 ? 9.749 -15.623 -8.588 1.00 85.44 113 GLY A N 1
ATOM 912 C CA . GLY A 1 113 ? 10.906 -15.686 -7.686 1.00 85.44 113 GLY A CA 1
ATOM 913 C C . GLY A 1 113 ? 12.163 -14.930 -8.148 1.00 85.44 113 GLY A C 1
ATOM 914 O O . GLY A 1 113 ? 13.114 -14.857 -7.375 1.00 85.44 113 GLY A O 1
ATOM 915 N N . ALA A 1 114 ? 12.170 -14.332 -9.345 1.00 89.69 114 ALA A N 1
ATOM 916 C CA . ALA A 1 114 ? 13.253 -13.474 -9.843 1.00 89.69 114 ALA A CA 1
ATOM 917 C C . ALA A 1 114 ? 12.737 -12.130 -10.389 1.00 89.69 114 ALA A C 1
ATOM 919 O O . ALA A 1 114 ? 11.574 -12.031 -10.774 1.00 89.69 114 ALA A O 1
ATOM 920 N N . GLY A 1 115 ? 13.600 -11.111 -10.478 1.00 90.62 115 GLY A N 1
ATOM 921 C CA . GLY A 1 115 ? 13.235 -9.768 -10.965 1.00 90.62 115 GLY A CA 1
ATOM 922 C C . GLY A 1 115 ? 12.209 -9.068 -10.066 1.00 90.62 115 GLY A C 1
ATOM 923 O O . GLY A 1 115 ? 11.987 -9.505 -8.947 1.00 90.62 115 GLY A O 1
ATOM 924 N N . GLY A 1 116 ? 11.558 -7.998 -10.532 1.00 94.25 116 GLY A N 1
ATOM 925 C CA . GLY A 1 116 ? 10.582 -7.267 -9.712 1.00 94.25 116 GLY A CA 1
ATOM 926 C C . GLY A 1 116 ? 11.223 -6.434 -8.595 1.00 94.25 116 GLY A C 1
ATOM 927 O O . GLY A 1 116 ? 12.420 -6.153 -8.621 1.00 94.25 116 GLY A O 1
ATOM 928 N N . CYS A 1 117 ? 10.431 -6.020 -7.609 1.00 95.00 117 CYS A N 1
ATOM 929 C CA . CYS A 1 117 ? 10.903 -5.189 -6.500 1.00 95.00 117 CYS A CA 1
ATOM 930 C C . CYS A 1 117 ? 11.716 -5.968 -5.455 1.00 95.00 117 CYS A C 1
ATOM 932 O O . CYS A 1 117 ? 11.419 -7.122 -5.155 1.00 95.00 117 CYS A O 1
ATOM 934 N N . THR A 1 118 ? 12.688 -5.316 -4.824 1.00 95.62 118 THR A N 1
ATOM 935 C CA . THR A 1 118 ? 13.308 -5.783 -3.575 1.00 95.62 118 THR A CA 1
ATOM 936 C C . THR A 1 118 ? 12.464 -5.331 -2.378 1.00 95.62 118 THR A C 1
ATOM 938 O O . THR A 1 118 ? 11.735 -4.342 -2.456 1.00 95.62 118 THR A O 1
ATOM 941 N N . SER A 1 119 ? 12.547 -6.038 -1.245 1.00 93.31 119 SER A N 1
ATOM 942 C CA . SER A 1 119 ? 11.909 -5.583 -0.001 1.00 93.31 119 SER A CA 1
ATOM 943 C C . SER A 1 119 ? 12.373 -4.166 0.355 1.00 93.31 119 SER A C 1
ATOM 945 O O . SER A 1 119 ? 13.569 -3.924 0.487 1.00 93.31 119 SER A O 1
ATOM 947 N N . GL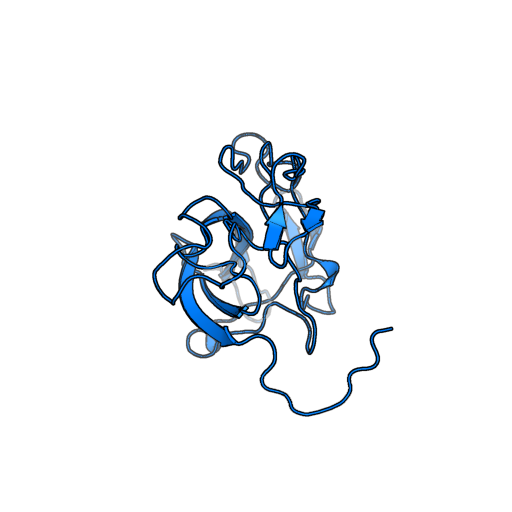Y A 1 120 ? 11.420 -3.251 0.540 1.00 94.81 120 GLY A N 1
ATOM 948 C CA . GLY A 1 120 ? 11.677 -1.835 0.819 1.00 94.81 120 GLY A CA 1
ATOM 949 C C . GLY A 1 120 ? 11.581 -0.923 -0.407 1.00 94.81 120 GLY A C 1
ATOM 950 O O . GLY A 1 120 ? 11.305 0.257 -0.233 1.00 94.81 120 GLY A O 1
ATOM 951 N N . ASP A 1 121 ? 11.679 -1.453 -1.633 1.00 97.12 121 ASP A N 1
ATOM 952 C CA . ASP A 1 121 ? 11.532 -0.640 -2.854 1.00 97.12 121 ASP A CA 1
ATOM 953 C C . ASP A 1 121 ? 10.149 0.039 -2.906 1.00 97.12 121 ASP A C 1
ATOM 955 O O . ASP A 1 121 ? 10.028 1.181 -3.333 1.00 97.12 121 ASP A O 1
ATOM 959 N N . ILE A 1 122 ? 9.094 -0.642 -2.446 1.00 97.00 122 ILE A N 1
ATOM 960 C CA . ILE A 1 122 ? 7.758 -0.061 -2.267 1.00 97.00 122 ILE A CA 1
ATOM 961 C C . ILE A 1 122 ? 7.310 -0.295 -0.834 1.00 97.00 122 ILE A C 1
ATOM 963 O O . ILE A 1 122 ? 7.296 -1.432 -0.354 1.00 97.00 122 ILE A O 1
ATOM 967 N N . GLN A 1 123 ? 6.886 0.784 -0.182 1.00 96.94 123 GLN A N 1
ATOM 968 C CA . GLN A 1 123 ? 6.292 0.746 1.144 1.00 96.94 123 GLN A CA 1
ATOM 969 C C . GLN A 1 123 ? 4.920 1.411 1.133 1.00 96.94 123 GLN A C 1
ATOM 971 O O . GLN A 1 123 ? 4.716 2.458 0.515 1.00 96.94 123 GLN A O 1
ATOM 976 N N . ILE A 1 124 ? 3.983 0.779 1.833 1.00 96.12 124 ILE A N 1
ATOM 977 C CA . ILE A 1 124 ? 2.630 1.279 2.043 1.00 96.12 124 ILE A CA 1
ATOM 978 C C . ILE A 1 124 ? 2.546 1.828 3.462 1.00 96.12 124 ILE A C 1
ATOM 980 O O . ILE A 1 124 ? 2.806 1.104 4.423 1.00 96.12 124 ILE A O 1
ATOM 984 N N . GLY A 1 125 ? 2.187 3.101 3.584 1.00 95.12 125 GLY A N 1
ATOM 985 C CA . GLY A 1 125 ? 1.933 3.752 4.861 1.00 95.12 125 GLY A CA 1
ATOM 986 C C . GLY A 1 125 ? 0.487 3.557 5.308 1.00 95.12 125 GLY A C 1
ATOM 987 O O . GLY A 1 125 ? -0.450 3.614 4.497 1.00 95.12 125 GLY A O 1
ATOM 988 N N . PHE A 1 126 ? 0.300 3.336 6.605 1.00 92.69 126 PHE A N 1
ATOM 989 C CA . PHE A 1 126 ? -0.998 3.169 7.248 1.00 92.69 126 PHE A CA 1
ATOM 990 C C . PHE A 1 126 ? -1.149 4.149 8.402 1.00 92.69 126 PHE A C 1
ATOM 992 O O . PHE A 1 126 ? -0.316 4.163 9.299 1.00 92.69 126 PHE A O 1
ATOM 999 N N . HIS A 1 127 ? -2.272 4.867 8.391 1.00 90.31 127 HIS A N 1
ATOM 1000 C CA . HIS A 1 127 ? -2.886 5.432 9.589 1.00 90.31 127 HIS A CA 1
ATOM 1001 C C . HIS A 1 127 ? -3.913 4.431 10.056 1.00 90.31 127 HIS A C 1
ATOM 1003 O O . HIS A 1 127 ? -4.715 3.966 9.234 1.00 90.31 127 HIS A O 1
ATOM 1009 N N . TYR A 1 128 ? -3.884 4.087 11.332 1.00 88.88 128 TYR A N 1
ATOM 1010 C CA . TYR A 1 128 ? -4.907 3.234 11.900 1.00 88.88 128 TYR A CA 1
ATOM 1011 C C . TYR A 1 128 ? -5.117 3.542 13.372 1.00 88.88 128 TYR A C 1
ATOM 1013 O O . TYR A 1 128 ? -4.174 3.780 14.126 1.00 88.88 128 TYR A O 1
ATOM 1021 N N . ASP A 1 129 ? -6.380 3.458 13.763 1.00 87.69 129 ASP A N 1
ATOM 1022 C CA . ASP A 1 129 ? -6.806 3.703 15.125 1.00 87.69 129 ASP A CA 1
ATOM 1023 C C . ASP A 1 129 ? -7.253 2.396 15.761 1.00 87.69 129 ASP A C 1
ATOM 1025 O O . ASP A 1 129 ? -8.007 1.606 15.181 1.00 87.69 129 ASP A O 1
ATOM 1029 N N . ILE A 1 130 ? -6.787 2.160 16.983 1.00 87.62 130 ILE A N 1
ATOM 1030 C CA . ILE A 1 130 ? -7.249 1.041 17.799 1.00 87.62 130 ILE A CA 1
ATOM 1031 C C . ILE A 1 130 ? -8.258 1.587 18.795 1.00 87.62 130 ILE A C 1
ATOM 1033 O O . ILE A 1 130 ? -7.900 2.276 19.749 1.00 87.62 130 ILE A O 1
ATOM 1037 N N . VAL A 1 131 ? -9.526 1.246 18.574 1.00 86.00 131 VAL A N 1
ATOM 1038 C CA . VAL A 1 131 ? -10.644 1.681 19.413 1.00 86.00 131 VAL A CA 1
ATOM 1039 C C . VAL A 1 131 ? -11.016 0.565 20.385 1.00 86.00 131 VAL A C 1
ATOM 1041 O O . VAL A 1 131 ? -11.429 -0.523 19.978 1.00 86.00 131 VAL A O 1
ATOM 1044 N N . SER A 1 132 ? -10.876 0.828 21.683 1.00 86.69 132 SER A N 1
ATOM 1045 C CA . SER A 1 132 ? -11.165 -0.132 22.757 1.00 86.69 132 SER A CA 1
ATOM 1046 C C . SER A 1 132 ? -12.238 0.405 23.696 1.00 86.69 132 SER A C 1
ATOM 1048 O O . SER A 1 132 ? -12.157 1.544 24.143 1.00 86.69 132 SER A O 1
ATOM 1050 N N . LYS A 1 133 ? -13.244 -0.413 24.031 1.00 86.44 133 LYS A N 1
ATOM 1051 C CA . LYS A 1 133 ? -14.276 -0.047 25.018 1.00 86.44 133 LYS A CA 1
ATOM 1052 C C . LYS A 1 133 ? -13.612 0.157 26.390 1.00 86.44 133 LYS A C 1
ATOM 1054 O O . LYS A 1 133 ? -12.831 -0.697 26.811 1.00 86.44 133 LYS A O 1
ATOM 1059 N N . THR A 1 134 ? -13.888 1.271 27.071 1.00 85.75 134 THR A N 1
ATOM 1060 C CA . THR A 1 134 ? -13.329 1.525 28.413 1.00 85.75 134 THR A CA 1
ATOM 1061 C C . THR A 1 134 ? -14.068 0.720 29.483 1.00 85.75 134 THR A C 1
ATOM 1063 O O . THR A 1 134 ? -15.181 0.243 29.266 1.00 85.75 134 THR A O 1
ATOM 1066 N N . ALA A 1 135 ? -13.451 0.548 30.655 1.00 88.00 135 ALA A N 1
ATOM 1067 C CA . ALA A 1 135 ? -14.032 -0.243 31.743 1.00 88.00 135 ALA A CA 1
ATOM 1068 C C . ALA A 1 135 ? -15.325 0.364 32.328 1.00 88.00 135 ALA A C 1
ATOM 1070 O O . ALA A 1 135 ? -16.166 -0.368 32.837 1.00 88.00 135 ALA A O 1
ATOM 1071 N N . ASP A 1 136 ? -15.491 1.684 32.242 1.00 87.25 136 ASP A N 1
ATOM 1072 C CA . ASP A 1 136 ? -16.656 2.444 32.716 1.00 87.25 136 ASP A CA 1
ATOM 1073 C C . ASP A 1 136 ? -17.709 2.697 31.616 1.00 87.25 136 ASP A C 1
ATOM 1075 O O . ASP A 1 136 ? -18.619 3.509 31.783 1.00 87.25 136 ASP A O 1
ATOM 1079 N N . SER A 1 137 ? -17.564 2.022 30.477 1.00 86.56 137 SER A N 1
ATOM 1080 C CA . SER A 1 137 ? -18.452 2.108 29.323 1.00 86.56 137 SER A CA 1
ATOM 1081 C C . SER A 1 137 ? -19.690 1.224 29.505 1.00 86.56 137 SER A C 1
ATOM 1083 O O . SER A 1 137 ? -19.564 0.039 29.821 1.00 86.56 137 SER A O 1
ATOM 1085 N N . SER A 1 138 ? -20.884 1.759 29.243 1.00 86.44 138 SER A N 1
ATOM 1086 C CA . SER A 1 138 ? -22.149 1.005 29.244 1.00 86.44 138 SER A CA 1
ATOM 1087 C C . SER A 1 138 ? -22.783 0.987 27.851 1.00 86.44 138 SER A C 1
ATOM 1089 O O . SER A 1 138 ? -22.280 1.624 26.928 1.00 86.44 138 SER A O 1
ATOM 1091 N N . ASP A 1 139 ? -23.857 0.220 27.665 1.00 84.38 139 ASP A N 1
ATOM 1092 C CA . ASP A 1 139 ? -24.563 0.189 26.375 1.00 84.38 139 ASP A CA 1
ATOM 1093 C C . ASP A 1 139 ? -25.362 1.482 26.131 1.00 84.38 139 ASP A C 1
ATOM 1095 O O . ASP A 1 139 ? -25.430 1.949 24.998 1.00 84.38 139 ASP A O 1
ATOM 1099 N N . ASP A 1 140 ? -25.863 2.114 27.200 1.00 84.12 140 ASP A N 1
ATOM 1100 C CA . ASP A 1 140 ? -26.556 3.410 27.145 1.00 84.12 140 ASP A CA 1
ATOM 1101 C C . ASP A 1 140 ? -25.594 4.612 27.069 1.00 84.12 140 ASP A C 1
ATOM 1103 O O . ASP A 1 140 ? -25.992 5.708 26.679 1.00 84.12 140 ASP A O 1
ATOM 1107 N N . ASN A 1 141 ? -24.327 4.427 27.456 1.00 80.62 141 ASN A N 1
ATOM 1108 C CA . ASN A 1 141 ? -23.282 5.450 27.401 1.00 80.62 141 ASN A CA 1
ATOM 1109 C C . ASN A 1 141 ? -21.938 4.824 26.984 1.00 80.62 141 ASN A C 1
ATOM 1111 O O . ASN A 1 141 ? -21.075 4.557 27.835 1.00 80.62 141 ASN A O 1
ATOM 1115 N N . PRO A 1 142 ? -21.761 4.537 25.684 1.00 81.06 142 PRO A N 1
ATOM 1116 C CA . PRO A 1 142 ? -20.575 3.862 25.201 1.00 81.06 142 PRO A CA 1
ATOM 1117 C C . PRO A 1 142 ? -19.376 4.814 25.208 1.00 81.06 142 PRO A C 1
ATOM 1119 O O . PRO A 1 142 ? -19.310 5.795 24.474 1.00 81.06 142 PRO A O 1
ATOM 1122 N N . LYS A 1 143 ? -18.393 4.482 26.038 1.00 82.44 143 LYS A N 1
ATOM 1123 C CA . LYS A 1 143 ? -17.082 5.127 26.111 1.00 82.44 143 LYS A CA 1
ATOM 1124 C C . LYS A 1 143 ? -16.003 4.255 25.480 1.00 82.44 143 LYS A C 1
ATOM 1126 O O . LYS A 1 143 ? -15.980 3.031 25.678 1.00 82.44 143 LYS A O 1
ATOM 1131 N N . TYR A 1 144 ? -15.100 4.899 24.751 1.00 84.69 144 TYR A N 1
ATOM 1132 C CA . TYR A 1 144 ? -13.992 4.257 24.058 1.00 84.69 144 TYR A CA 1
ATOM 1133 C C . TYR A 1 144 ? -12.689 5.014 24.310 1.00 84.69 144 TYR A C 1
ATOM 1135 O O . TYR A 1 144 ? -12.679 6.237 24.402 1.00 84.69 144 TYR A O 1
ATOM 1143 N N . ALA A 1 145 ? -11.594 4.269 24.408 1.00 84.56 145 ALA A N 1
ATOM 1144 C CA . ALA A 1 145 ? -10.242 4.788 24.304 1.00 84.56 145 ALA A CA 1
ATOM 1145 C C . ALA A 1 145 ? -9.743 4.558 22.876 1.00 84.56 145 ALA A C 1
ATOM 1147 O O . ALA A 1 145 ? -9.953 3.478 22.313 1.00 84.56 145 ALA A O 1
ATOM 1148 N N . VAL A 1 146 ? -9.076 5.564 22.318 1.00 85.31 146 VAL A N 1
ATOM 1149 C CA . VAL A 1 146 ? -8.508 5.528 20.970 1.00 85.31 146 VAL A CA 1
ATOM 1150 C C . VAL A 1 146 ? -6.991 5.634 21.076 1.00 85.31 146 VAL A C 1
ATOM 1152 O O . VAL A 1 146 ? -6.462 6.395 21.885 1.00 85.31 146 VAL A O 1
ATOM 1155 N N . SER A 1 147 ? -6.279 4.828 20.297 1.00 85.25 147 SER A N 1
ATOM 1156 C CA . SER A 1 147 ? -4.832 4.942 20.112 1.00 85.25 147 SER A CA 1
ATOM 1157 C C . SER A 1 147 ? -4.537 5.128 18.633 1.00 85.25 147 SER A C 1
ATOM 1159 O O . SER A 1 147 ? -4.836 4.230 17.846 1.00 85.25 147 SER A O 1
ATOM 1161 N N . HIS A 1 148 ? -3.951 6.274 18.296 1.00 86.31 148 HIS A N 1
ATOM 1162 C CA . HIS A 1 148 ? -3.554 6.634 16.939 1.00 86.31 148 HIS A CA 1
ATOM 1163 C C . HIS A 1 148 ? -2.157 6.101 16.652 1.00 86.31 148 HIS A C 1
ATOM 1165 O O . HIS A 1 148 ? -1.224 6.344 17.424 1.00 86.31 148 HIS A O 1
ATOM 1171 N N . LEU A 1 149 ? -2.017 5.349 15.566 1.00 86.75 149 LEU A N 1
ATOM 1172 C CA . LEU A 1 149 ? -0.775 4.680 15.206 1.00 86.75 149 LEU A CA 1
ATOM 1173 C C . LEU A 1 149 ? -0.477 4.854 13.722 1.00 86.75 149 LEU A C 1
ATOM 1175 O O . LEU A 1 149 ? -1.372 4.924 12.875 1.00 86.75 149 LEU A O 1
ATOM 1179 N N . GLU A 1 150 ? 0.817 4.831 13.423 1.00 90.44 150 GLU A N 1
ATOM 1180 C CA . GLU A 1 150 ? 1.329 4.796 12.066 1.00 90.44 150 GLU A CA 1
ATOM 1181 C C . GLU A 1 150 ? 2.312 3.656 11.875 1.00 90.44 150 GLU A C 1
ATOM 1183 O O . GLU A 1 150 ? 3.092 3.313 12.765 1.00 90.44 150 GLU A O 1
ATOM 1188 N N . THR A 1 151 ? 2.294 3.070 10.683 1.00 91.62 151 THR A N 1
ATOM 1189 C CA . THR A 1 151 ? 3.300 2.081 10.309 1.00 91.62 151 THR A CA 1
ATOM 1190 C C . THR A 1 151 ? 3.497 2.015 8.801 1.00 91.62 151 THR A C 1
ATOM 1192 O O . THR A 1 151 ? 2.599 2.338 8.020 1.00 91.62 151 THR A O 1
ATOM 1195 N N . ALA A 1 152 ? 4.688 1.577 8.402 1.00 93.62 152 ALA A N 1
ATOM 1196 C CA . ALA A 1 152 ? 5.060 1.323 7.023 1.00 93.62 152 ALA A CA 1
ATOM 1197 C C . ALA A 1 152 ? 5.211 -0.183 6.804 1.00 93.62 152 ALA A C 1
ATOM 1199 O O . ALA A 1 152 ? 5.872 -0.875 7.578 1.00 93.62 152 ALA A O 1
ATOM 1200 N N . VAL A 1 153 ? 4.634 -0.685 5.716 1.00 94.94 153 VAL A N 1
ATOM 1201 C CA . VAL A 1 153 ? 4.736 -2.093 5.331 1.00 94.94 153 VAL A CA 1
ATOM 1202 C C . VAL A 1 153 ? 5.389 -2.195 3.964 1.00 94.94 153 VAL A C 1
ATOM 1204 O O . VAL A 1 153 ? 4.848 -1.706 2.972 1.00 94.94 153 VAL A O 1
ATOM 1207 N N . SER A 1 154 ? 6.543 -2.857 3.903 1.00 95.62 154 SER A N 1
ATOM 1208 C CA . SER A 1 154 ? 7.206 -3.181 2.639 1.00 95.62 154 SER A CA 1
ATOM 1209 C C . SER A 1 154 ? 6.424 -4.246 1.875 1.00 95.62 154 SER A C 1
ATOM 1211 O O . SER A 1 154 ? 5.993 -5.247 2.455 1.00 95.62 154 SER A O 1
ATOM 1213 N N . LEU A 1 155 ? 6.273 -4.061 0.563 1.00 94.81 155 LEU A N 1
ATOM 1214 C CA . LEU A 1 155 ? 5.762 -5.127 -0.294 1.00 94.81 155 LEU A CA 1
ATOM 1215 C C . LEU A 1 155 ? 6.788 -6.274 -0.405 1.00 94.81 155 LEU A C 1
ATOM 1217 O O . LEU A 1 155 ? 7.994 -6.030 -0.281 1.00 94.81 155 LEU A O 1
ATOM 1221 N N . PRO A 1 156 ? 6.335 -7.524 -0.626 1.00 94.50 156 PRO A N 1
ATOM 1222 C CA . PRO A 1 156 ? 7.227 -8.670 -0.761 1.00 94.50 156 PRO A CA 1
ATOM 1223 C C . PRO A 1 156 ? 8.215 -8.509 -1.919 1.00 94.50 156 PRO A C 1
ATOM 1225 O O . PRO A 1 156 ? 7.904 -7.895 -2.940 1.00 94.50 156 PRO A O 1
ATOM 1228 N N . ALA A 1 157 ? 9.399 -9.106 -1.777 1.00 94.81 157 ALA A N 1
ATOM 1229 C CA . ALA A 1 157 ? 10.366 -9.154 -2.864 1.00 94.81 157 ALA A CA 1
ATOM 1230 C C . ALA A 1 157 ? 9.824 -9.949 -4.067 1.00 94.81 157 ALA A C 1
ATOM 1232 O O . ALA A 1 157 ? 8.984 -10.838 -3.925 1.00 94.81 157 ALA A O 1
ATOM 1233 N N . ASN A 1 158 ? 10.351 -9.652 -5.249 1.00 95.06 158 ASN A N 1
ATOM 1234 C CA . ASN A 1 158 ? 9.984 -10.238 -6.534 1.00 95.06 158 ASN A CA 1
ATOM 1235 C C . ASN A 1 158 ? 8.548 -9.959 -7.004 1.00 95.06 158 ASN A C 1
ATOM 1237 O O . ASN A 1 158 ? 8.016 -10.674 -7.852 1.00 95.06 158 ASN A O 1
ATOM 1241 N N . HIS A 1 159 ? 7.905 -8.927 -6.460 1.00 94.94 159 HIS A N 1
ATOM 1242 C CA . HIS A 1 159 ? 6.587 -8.459 -6.888 1.00 94.94 159 HIS A CA 1
ATOM 1243 C C . HIS A 1 159 ? 6.712 -7.271 -7.853 1.00 94.94 159 HIS A C 1
ATOM 1245 O O . HIS A 1 159 ? 7.801 -6.972 -8.339 1.00 94.94 159 HIS A O 1
ATOM 1251 N N . MET A 1 160 ? 5.602 -6.587 -8.156 1.00 94.50 160 MET A N 1
ATOM 1252 C CA . MET A 1 160 ? 5.584 -5.382 -9.001 1.00 94.50 160 MET A CA 1
ATOM 1253 C C . MET A 1 160 ? 6.139 -5.602 -10.416 1.00 94.50 160 MET A C 1
ATOM 1255 O O . MET A 1 160 ? 6.714 -4.703 -11.020 1.00 94.50 160 MET A O 1
ATOM 1259 N N . LYS A 1 161 ? 5.970 -6.809 -10.954 1.00 94.62 161 LYS A N 1
ATOM 1260 C CA . LYS A 1 161 ? 6.340 -7.154 -12.332 1.00 94.62 161 LYS A CA 1
ATOM 1261 C C . LYS A 1 161 ? 5.288 -6.716 -13.347 1.00 94.62 161 LYS A C 1
ATOM 1263 O O . LYS A 1 161 ? 4.095 -6.685 -13.031 1.00 94.62 161 LYS A O 1
ATOM 1268 N N . ARG A 1 162 ? 5.732 -6.473 -14.584 1.00 92.69 162 ARG A N 1
ATOM 1269 C CA . ARG A 1 162 ? 4.859 -6.250 -15.742 1.00 92.69 162 ARG A CA 1
ATOM 1270 C C . ARG A 1 162 ? 3.937 -7.450 -15.953 1.00 92.69 162 ARG A C 1
ATOM 1272 O O . ARG A 1 162 ? 4.342 -8.592 -15.763 1.00 92.69 162 ARG A O 1
ATOM 1279 N N . GLY A 1 163 ? 2.694 -7.179 -16.349 1.00 89.44 163 GLY A N 1
ATOM 1280 C CA . GLY A 1 163 ? 1.746 -8.231 -16.714 1.00 89.44 163 GLY A CA 1
ATOM 1281 C C . GLY A 1 163 ? 1.307 -9.110 -15.540 1.00 89.44 163 GLY A C 1
ATOM 1282 O O . GLY A 1 163 ? 0.886 -10.239 -15.760 1.00 89.44 163 GLY A O 1
ATOM 1283 N N . LYS A 1 164 ? 1.397 -8.622 -14.298 1.00 91.81 164 LYS A N 1
ATOM 1284 C CA . LYS A 1 164 ? 0.947 -9.345 -13.102 1.00 91.81 164 LYS A CA 1
ATOM 1285 C C . LYS A 1 164 ? -0.061 -8.524 -12.303 1.00 91.81 164 LYS A C 1
ATOM 1287 O O . LYS A 1 164 ? 0.041 -7.303 -12.205 1.00 91.81 164 LYS A O 1
ATOM 1292 N N . PHE A 1 165 ? -1.016 -9.219 -11.703 1.00 91.06 165 PHE A N 1
ATOM 1293 C CA . PHE A 1 165 ? -2.002 -8.690 -10.771 1.00 91.06 165 PHE A CA 1
ATOM 1294 C C . PHE A 1 165 ? -1.704 -9.200 -9.358 1.00 91.06 165 PHE A C 1
ATOM 1296 O O . PHE A 1 165 ? -1.519 -10.401 -9.150 1.00 91.06 165 PHE A O 1
ATOM 1303 N N . TYR A 1 166 ? -1.694 -8.288 -8.384 1.00 93.69 166 TYR A N 1
ATOM 1304 C CA . TYR A 1 166 ? -1.350 -8.583 -6.996 1.00 93.69 166 TYR A CA 1
ATOM 1305 C C . TYR A 1 166 ? -2.522 -8.265 -6.071 1.00 93.69 166 TYR A C 1
ATOM 1307 O O . TYR A 1 166 ? -3.028 -7.145 -6.056 1.00 93.69 166 TYR A O 1
ATOM 1315 N N . THR A 1 167 ? -2.923 -9.236 -5.253 1.00 94.31 167 THR A N 1
ATOM 1316 C CA . THR A 1 167 ? -3.826 -9.013 -4.116 1.00 94.31 167 THR A CA 1
ATOM 1317 C C . THR A 1 167 ? -3.056 -9.224 -2.825 1.00 94.31 167 THR A C 1
ATOM 1319 O O . THR A 1 167 ? -2.616 -10.340 -2.545 1.00 94.31 167 THR A O 1
ATOM 1322 N N . TYR A 1 168 ? -2.913 -8.162 -2.036 1.00 94.75 168 TYR A N 1
ATOM 1323 C CA . TYR A 1 168 ? -2.258 -8.204 -0.732 1.00 94.75 168 TYR A CA 1
ATOM 1324 C C . TYR A 1 168 ? -3.291 -8.304 0.385 1.00 94.75 168 TYR A C 1
ATOM 1326 O O . TYR A 1 168 ? -4.229 -7.512 0.450 1.00 94.75 168 TYR A O 1
ATOM 1334 N N . THR A 1 169 ? -3.095 -9.261 1.287 1.00 93.06 169 THR A N 1
ATOM 1335 C CA . THR A 1 169 ? -3.823 -9.336 2.552 1.00 93.06 169 THR A CA 1
ATOM 1336 C C . THR A 1 169 ? -2.905 -8.854 3.661 1.00 93.06 169 THR A C 1
ATOM 1338 O O . THR A 1 169 ? -1.804 -9.379 3.843 1.00 93.06 169 THR A O 1
ATOM 1341 N N . PHE A 1 170 ? -3.367 -7.850 4.401 1.00 91.31 170 PHE A N 1
ATOM 1342 C CA . PHE A 1 170 ? -2.662 -7.311 5.554 1.00 91.31 170 PHE A CA 1
ATOM 1343 C C . PHE A 1 170 ? -3.300 -7.832 6.836 1.00 91.31 170 PHE A C 1
ATOM 1345 O O . PHE A 1 170 ? -4.522 -7.832 6.978 1.00 91.31 170 PHE A O 1
ATOM 1352 N N . THR A 1 171 ? -2.472 -8.248 7.789 1.00 88.81 171 THR A N 1
ATOM 1353 C CA . THR A 1 171 ? -2.919 -8.519 9.155 1.00 88.81 171 THR A CA 1
ATOM 1354 C C . THR A 1 171 ? -2.526 -7.347 10.032 1.00 88.81 171 THR A C 1
ATOM 1356 O O . THR A 1 171 ? -1.343 -7.028 10.140 1.00 88.81 171 THR A O 1
ATOM 1359 N N . ILE A 1 172 ? -3.527 -6.735 10.661 1.00 84.06 172 ILE A N 1
ATOM 1360 C CA . ILE A 1 172 ? -3.366 -5.630 11.604 1.00 84.06 172 ILE A CA 1
ATOM 1361 C C . ILE A 1 172 ? -3.435 -6.205 13.016 1.00 84.06 172 ILE A C 1
ATOM 1363 O O . ILE A 1 172 ? -4.383 -6.910 13.367 1.00 84.06 172 ILE A O 1
ATOM 1367 N N . SER A 1 173 ? -2.422 -5.923 13.825 1.00 77.31 173 SER A N 1
ATOM 1368 C CA . SER A 1 173 ? -2.366 -6.299 15.236 1.00 77.31 173 SER A CA 1
ATOM 1369 C C . SER A 1 173 ? -2.073 -5.074 16.100 1.00 77.31 173 SER A C 1
ATOM 1371 O O . SER A 1 173 ? -1.748 -4.007 15.590 1.00 77.31 173 SER A O 1
ATOM 1373 N N . LEU A 1 174 ? -2.128 -5.237 17.425 1.00 71.44 174 LEU A N 1
ATOM 1374 C CA . LEU A 1 174 ? -1.762 -4.166 18.358 1.00 71.44 174 LEU A CA 1
ATOM 1375 C C . LEU A 1 174 ? -0.287 -3.728 18.241 1.00 71.44 174 LEU A C 1
ATOM 1377 O O . LEU A 1 174 ? 0.062 -2.669 18.745 1.00 71.44 174 LEU A O 1
ATOM 1381 N N . LYS A 1 175 ? 0.586 -4.557 17.646 1.00 71.12 175 LYS A N 1
ATOM 1382 C CA . LYS A 1 175 ? 2.045 -4.341 17.622 1.00 71.12 175 LYS A CA 1
ATOM 1383 C C . LYS A 1 175 ? 2.597 -4.012 16.238 1.00 71.12 175 LYS A C 1
ATOM 1385 O O . LYS A 1 175 ? 3.584 -3.300 16.140 1.00 71.12 175 LYS A O 1
ATOM 1390 N N . GLU A 1 176 ? 2.000 -4.576 15.194 1.00 78.00 176 GLU A N 1
ATOM 1391 C CA . GLU A 1 176 ? 2.478 -4.449 13.817 1.00 78.00 176 GLU A CA 1
ATOM 1392 C C . GLU A 1 176 ? 1.334 -4.605 12.810 1.00 78.00 176 GLU A C 1
ATOM 1394 O O . GLU A 1 176 ? 0.341 -5.297 13.081 1.00 78.00 176 GLU A O 1
ATOM 1399 N N . ILE A 1 177 ? 1.526 -4.032 11.621 1.00 81.81 177 ILE A N 1
ATOM 1400 C CA . ILE A 1 177 ? 0.825 -4.429 10.399 1.00 81.81 177 ILE A CA 1
ATOM 1401 C C . ILE A 1 177 ? 1.830 -5.152 9.507 1.00 81.81 177 ILE A C 1
ATOM 1403 O O . ILE A 1 177 ? 2.953 -4.688 9.330 1.00 81.81 177 ILE A O 1
ATOM 1407 N N . LYS A 1 178 ? 1.430 -6.279 8.917 1.00 85.81 178 LYS A N 1
ATOM 1408 C CA . LYS A 1 178 ? 2.261 -7.011 7.951 1.00 85.81 178 LYS A CA 1
ATOM 1409 C C . LYS A 1 178 ? 1.453 -7.545 6.786 1.00 85.81 178 LYS A C 1
ATOM 1411 O O . LYS A 1 178 ? 0.263 -7.824 6.934 1.00 85.81 178 LYS A O 1
ATOM 1416 N N . VAL A 1 179 ? 2.122 -7.766 5.656 1.00 84.62 179 VAL A N 1
ATOM 1417 C CA . VAL A 1 179 ? 1.583 -8.602 4.577 1.00 84.62 179 VAL A CA 1
ATOM 1418 C C . VAL A 1 179 ? 1.559 -10.043 5.080 1.00 84.62 179 VAL A C 1
ATOM 1420 O O . VAL A 1 179 ? 2.606 -10.639 5.317 1.00 84.62 179 VAL A O 1
ATOM 1423 N N . SER A 1 180 ? 0.369 -10.597 5.285 1.00 83.62 180 SER A N 1
ATOM 1424 C CA . SER A 1 180 ? 0.190 -11.975 5.755 1.00 83.62 180 SER A CA 1
ATOM 1425 C C . SER A 1 180 ? -0.033 -12.959 4.616 1.00 83.62 180 SER A C 1
ATOM 1427 O O . SER A 1 180 ? 0.277 -14.140 4.756 1.00 83.62 180 SER A O 1
ATOM 1429 N N . ALA A 1 181 ? -0.527 -12.477 3.479 1.00 79.94 181 ALA A N 1
ATOM 1430 C CA . ALA A 1 181 ? -0.611 -13.242 2.250 1.00 79.94 181 ALA A CA 1
ATOM 1431 C C . ALA A 1 181 ? -0.523 -12.314 1.040 1.00 79.94 181 ALA A C 1
ATOM 1433 O O . ALA A 1 181 ? -0.949 -11.157 1.086 1.00 79.94 181 ALA A O 1
ATOM 1434 N N . ALA A 1 182 ? -0.018 -12.849 -0.064 1.00 90.00 182 ALA A N 1
ATOM 1435 C CA . ALA A 1 182 ? -0.094 -12.195 -1.353 1.00 90.00 182 ALA A CA 1
ATOM 1436 C C . ALA A 1 182 ? -0.460 -13.221 -2.423 1.00 90.00 182 ALA A C 1
ATOM 1438 O O . ALA A 1 182 ? 0.150 -14.286 -2.508 1.00 90.00 182 ALA A O 1
ATOM 1439 N N . LYS A 1 183 ? -1.474 -12.903 -3.225 1.00 89.62 183 LYS A N 1
ATOM 1440 C CA . LYS A 1 183 ? -1.840 -13.680 -4.409 1.00 89.62 183 LYS A CA 1
ATOM 1441 C C . LYS A 1 183 ? -1.310 -12.958 -5.633 1.00 89.62 183 LYS A C 1
ATOM 1443 O O . LYS A 1 183 ? -1.611 -11.779 -5.818 1.00 89.62 183 LYS A O 1
ATOM 1448 N N . VAL A 1 184 ? -0.544 -13.676 -6.443 1.00 90.19 184 VAL A N 1
ATOM 1449 C CA . VAL A 1 184 ? 0.004 -13.191 -7.708 1.00 90.19 184 VAL A CA 1
ATOM 1450 C C . VAL A 1 184 ? -0.681 -13.964 -8.820 1.00 90.19 184 VAL A C 1
ATOM 1452 O O . VAL A 1 184 ? -0.668 -15.190 -8.812 1.00 90.19 184 VAL A O 1
ATOM 1455 N N . ASN A 1 185 ? -1.307 -13.247 -9.744 1.00 88.00 185 ASN A N 1
ATOM 1456 C CA . ASN A 1 185 ? -1.925 -13.823 -10.933 1.00 88.00 185 ASN A CA 1
ATOM 1457 C C . ASN A 1 185 ? -1.380 -13.117 -12.172 1.00 88.00 185 ASN A C 1
ATOM 1459 O O . ASN A 1 185 ? -0.882 -11.992 -12.081 1.00 88.00 185 ASN A O 1
ATOM 1463 N N . ASP A 1 186 ? -1.510 -13.748 -13.332 1.00 87.38 186 ASP A N 1
ATOM 1464 C CA . ASP A 1 186 ? -1.254 -13.064 -14.594 1.00 87.38 186 ASP A CA 1
ATOM 1465 C C . ASP A 1 186 ? -2.285 -11.956 -14.811 1.00 87.38 186 ASP A C 1
ATOM 1467 O O . ASP A 1 186 ? -3.486 -12.119 -14.572 1.00 87.38 186 ASP A O 1
ATOM 1471 N N . TRP A 1 187 ? -1.797 -10.794 -15.232 1.00 79.62 187 TRP A N 1
ATOM 1472 C CA . TRP A 1 187 ? -2.645 -9.694 -15.644 1.00 79.62 187 TRP A CA 1
ATOM 1473 C C . TRP A 1 187 ? -3.189 -10.009 -17.033 1.00 79.62 187 TRP A C 1
ATOM 1475 O O . TRP A 1 187 ? -2.464 -9.936 -18.022 1.00 79.62 187 TRP A O 1
ATOM 1485 N N . GLY A 1 188 ? -4.477 -10.331 -17.097 1.00 66.88 188 GLY A N 1
ATOM 1486 C CA . GLY A 1 188 ? -5.132 -10.672 -18.351 1.00 66.88 188 GLY A CA 1
ATOM 1487 C C . GLY A 1 188 ? -4.857 -12.112 -18.778 1.00 66.88 188 GLY A C 1
ATOM 1488 O O . GLY A 1 188 ? -3.945 -12.397 -19.542 1.00 66.88 188 GLY A O 1
ATOM 1489 N N . SER A 1 189 ? -5.745 -13.010 -18.365 1.00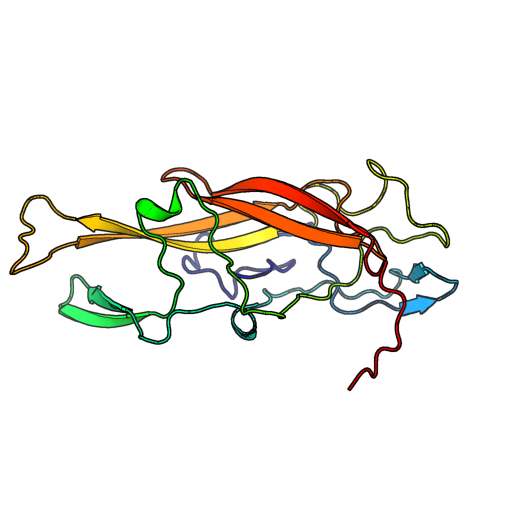 56.00 189 SER A N 1
ATOM 1490 C CA . SER A 1 189 ? -6.065 -14.246 -19.088 1.00 56.00 189 SER A CA 1
ATOM 1491 C C . SER A 1 189 ? -7.533 -14.223 -19.526 1.00 56.00 189 SER A C 1
ATOM 1493 O O . SER A 1 189 ? -8.252 -15.214 -19.438 1.00 56.00 189 SER A O 1
ATOM 1495 N N . VAL A 1 190 ? -8.010 -13.054 -19.964 1.00 47.75 190 VAL A N 1
ATOM 1496 C CA . VAL A 1 190 ? -9.393 -12.880 -20.416 1.00 47.75 190 VAL A CA 1
ATOM 1497 C C . VAL A 1 190 ? -9.399 -12.787 -21.937 1.00 47.75 190 VAL A C 1
ATOM 1499 O O . VAL A 1 190 ? -8.973 -11.792 -22.514 1.00 47.75 190 VAL A O 1
ATOM 1502 N N . THR A 1 191 ? -9.881 -13.833 -22.602 1.00 41.00 191 THR A N 1
ATOM 1503 C CA . THR A 1 191 ? -10.324 -13.760 -23.998 1.00 41.00 191 THR A CA 1
ATOM 1504 C C . THR A 1 191 ? -11.549 -12.843 -24.090 1.00 41.00 191 THR A C 1
ATOM 1506 O O . THR A 1 191 ? -12.617 -13.216 -23.608 1.00 41.00 191 THR A O 1
ATOM 1509 N N . GLY A 1 192 ? -11.404 -11.656 -24.691 1.00 44.12 192 GLY A N 1
ATOM 1510 C CA . GLY A 1 192 ? -12.494 -10.703 -24.956 1.00 44.12 192 GLY A CA 1
ATOM 1511 C C . GLY A 1 192 ? -11.997 -9.272 -25.214 1.00 44.12 192 GLY A C 1
ATOM 1512 O O . GLY A 1 192 ? -10.950 -8.887 -24.700 1.00 44.12 192 GLY A O 1
ATOM 1513 N N . ASN A 1 193 ? -12.728 -8.493 -26.024 1.00 33.97 193 ASN A N 1
ATOM 1514 C CA . ASN A 1 193 ? -12.401 -7.089 -26.320 1.00 33.97 193 ASN A CA 1
ATOM 1515 C C . ASN A 1 193 ? -12.592 -6.202 -25.082 1.00 33.97 193 ASN A C 1
ATOM 1517 O O . ASN A 1 193 ? -13.637 -6.262 -24.434 1.00 33.97 193 ASN A O 1
ATOM 1521 N N . PHE A 1 194 ? -11.621 -5.326 -24.822 1.00 44.34 194 PHE A N 1
ATOM 1522 C CA . PHE A 1 194 ? -11.768 -4.204 -23.899 1.00 44.34 194 PHE A CA 1
ATOM 1523 C C . PHE A 1 194 ? -11.808 -2.906 -24.703 1.00 44.34 194 PHE A C 1
ATOM 1525 O O . PHE A 1 194 ? -10.848 -2.598 -25.407 1.00 44.34 194 PHE A O 1
ATOM 1532 N N . ASP A 1 195 ? -12.888 -2.140 -24.560 1.00 35.88 195 ASP A N 1
ATOM 1533 C CA . ASP A 1 195 ? -12.853 -0.711 -24.857 1.00 35.88 195 ASP A CA 1
ATOM 1534 C C . ASP A 1 195 ? -12.241 -0.005 -23.647 1.00 35.88 195 ASP A C 1
ATOM 1536 O O . ASP A 1 195 ? -12.752 -0.085 -22.526 1.00 35.88 195 ASP A O 1
ATOM 1540 N N . VAL A 1 196 ? -11.104 0.643 -23.875 1.00 34.56 196 VAL A N 1
ATOM 1541 C CA . VAL A 1 196 ? -10.435 1.482 -22.882 1.00 34.56 196 VAL A CA 1
ATOM 1542 C C . VAL A 1 196 ? -10.968 2.901 -23.089 1.00 34.56 196 VAL A C 1
ATOM 1544 O O . VAL A 1 196 ? -10.674 3.509 -24.117 1.00 34.56 196 VAL A O 1
ATOM 1547 N N . ASN A 1 197 ? -11.789 3.388 -22.153 1.00 31.23 197 ASN A N 1
ATOM 1548 C CA . ASN A 1 197 ? -12.214 4.794 -22.089 1.00 31.23 197 ASN A CA 1
ATOM 1549 C C . ASN A 1 197 ? -11.223 5.623 -21.273 1.00 31.23 197 ASN A C 1
ATOM 1551 O O . ASN A 1 197 ? -10.792 5.120 -20.207 1.00 31.23 197 ASN A O 1
#

Foldseek 3Di:
DWKAFLLEQPPDPPSPPGDHQVLAPQWPDFDDDPQFTHCPPTDTGRYIGDPPVFFPKDPDWDWDQDPVRDIDTDIDDDDDPVCQVPFDDGGDPPDDDDTRWFQRVDNDWDDQPDGTDAFRNIKDKDWDKDWAFDPPADPVRTDIDIDIDMDIETDHPPDRIPQKDKDFGWDDDPPDIYGPDMDIDGNDPDDDDDDDD

Organism: NCBI:txid357276

Sequence (197 aa):
MWIIGQKGGSLSFDQTNKLTNENSKFYTKATWKDLHWDYENATIAEGDYSIEKIMKMEEKEITEIWADGTEKSIKGIILKKGNKETPVDLFKKDQYLYLIPINDNAEEVAADGAGGCTSGDIQIGFHYDIVSKTADSSDDNPKYAVSHLETAVSLPANHMKRGKFYTYTFTISLKEIKVSAAKVNDWGSVTGNFDVN

Radius of gyration: 19.65 Å; chains: 1; bounding box: 44×35×60 Å

Secondary structure (DSSP, 8-state):
-EEPPSS--TT-S-SSS----TT---EEEEEEETTEEEEEEEEE-SS-EE-GGGB---SSPEEEEPTTS-EEEE---PPPGGGGSSPPP-BPTT-------SS--SSSPPPTTSSSPPTTSSEEEEEEEEEEE-TT--SSS--EEEEEEEEEEEPPTT-S-TTEEEEEEEEE-SS-EEEEEEEEEES----S-----